Protein AF-G5AKE3-F1 (afdb_monomer)

Mean predicted aligned error: 16.79 Å

Foldseek 3Di:
DDDDDDDDDDDDDDDDDDDDDDDDDDDDDDDDDDDDDDDDDDDDDPPPDDDPVQWDFDAFPDQDPVGTDTDIDGHDDLVNVLVCLCPPPDLCSRQQNPPVCNVVSVCPRPVNPVDPPVCVVVVVDDDPDDDDDPDPPDCPPPDPVVVVDDPDDDDDDPVVVVVDPCVVCVPVDDDDPVVVPVVPD

Solvent-accessible surface area (backbone atoms only — not comparable to full-atom values): 13150 Å² total; per-residue (Å²): 133,87,85,82,89,82,91,78,89,80,89,88,85,80,93,76,88,81,84,90,84,80,89,79,89,90,87,87,86,80,88,79,88,85,82,92,75,89,81,88,80,89,74,100,63,83,74,91,62,91,56,74,86,48,36,48,78,75,44,77,76,45,76,56,99,91,46,75,42,67,42,66,43,78,56,87,47,49,70,55,54,53,49,50,28,65,64,36,89,49,63,78,70,14,41,64,52,37,95,90,40,9,68,63,48,52,62,66,31,76,64,38,69,87,60,59,65,71,44,48,75,70,64,67,58,80,70,96,68,80,81,88,68,91,51,100,80,57,61,85,89,53,63,66,75,68,74,70,48,78,96,65,81,80,81,84,56,70,73,63,57,70,74,54,83,62,66,92,53,68,80,67,80,81,73,72,69,75,65,72,65,71,80,73,125

pLDDT: mean 77.09, std 24.1, range [28.81, 97.81]

Nearest PDB structures (foldseek):
  3a8x-assembly3_B  TM=8.914E-01  e=9.284E-10  Homo sapiens
  5lih-assembly1_A  TM=9.569E-01  e=2.990E-09  Homo sapiens
  5li9-assembly1_A  TM=8.567E-01  e=1.128E-09  Homo sapiens
  6ilz-assembly1_A  TM=8.738E-01  e=2.306E-09  Homo sapiens
  3a8w-assembly3_B  TM=8.301E-01  e=2.626E-09  Homo sapiens

Secondary structure (DSSP, 8-state):
------------------------------------------------S--GGGEEEEEEEEEETTEEEEEEEEPPPHHHHHHHHHT-SSTTSSTT--TTTHHHHHHHSGGGTT--HHHHHTT-SPPS-----SSTT--TTS-HHHHTS---PPPP-HHHHHH--SGGGTT-----TTGGGTT--

Radius of gyration: 33.59 Å; Cα contacts (8 Å, |Δi|>4): 81; chains: 1; bounding box: 64×62×96 Å

InterPro domains:
  IPR000961 AGC-kinase, C-terminal [PS51285] (113-184)
  IPR000961 AGC-kinase, C-terminal [SM00133] (113-176)
  IPR011009 Protein kinase-like domain superfamily [SSF56112] (81-162)
  IPR017892 Protein kinase, C-terminal [PF00433] (141-174)

Sequence (185 aa):
MVPVDPLSMASDPAHTVIPYNLLTHEALERVDEENEAGNTGESGKASCGLGLEDFDLLRVIGRGSYGKVLLVQQKESNSTSVLEGFLNKDPKEQLDCHPHRGFADIQKHPFFQNVDWDMMEQKQVEPPFKPNTSEQFSLDNLDPEFTNEYFQLIPDDNDVLREIDGYEFAGFEYINHLLMYEEGV

Organism: Heterocephalus glaber (NCBI:txid10181)

Structure (mmCIF, N/CA/C/O backbone):
data_AF-G5AKE3-F1
#
_entry.id   AF-G5AKE3-F1
#
loop_
_atom_site.group_PDB
_atom_site.id
_atom_site.type_symbol
_atom_site.label_atom_id
_atom_site.label_alt_id
_atom_site.label_comp_id
_atom_site.label_asym_id
_atom_site.label_entity_id
_atom_site.label_seq_id
_atom_site.pdbx_PDB_ins_code
_atom_site.Cartn_x
_atom_site.Cartn_y
_atom_site.Cartn_z
_atom_site.occupancy
_atom_site.B_iso_or_equiv
_atom_site.auth_seq_id
_atom_site.auth_comp_id
_atom_site.auth_asym_id
_atom_site.auth_atom_id
_atom_site.pdbx_PDB_model_num
ATOM 1 N N . MET A 1 1 ? 35.157 -32.669 63.995 1.00 37.91 1 MET A N 1
ATOM 2 C CA . MET A 1 1 ? 35.659 -31.668 63.034 1.00 37.91 1 MET A CA 1
ATOM 3 C C . MET A 1 1 ? 34.566 -30.615 62.884 1.00 37.91 1 MET A C 1
ATOM 5 O O . MET A 1 1 ? 33.422 -31.008 62.723 1.00 37.91 1 MET A O 1
ATOM 9 N N . VAL A 1 2 ? 34.923 -29.342 63.063 1.00 34.91 2 VAL A N 1
ATOM 10 C CA . VAL A 1 2 ? 34.166 -28.086 62.813 1.00 34.91 2 VAL A CA 1
ATOM 11 C C . VAL A 1 2 ? 33.283 -28.088 61.534 1.00 34.91 2 VAL A C 1
ATOM 13 O O . VAL A 1 2 ? 33.614 -28.886 60.658 1.00 34.91 2 VAL A O 1
ATOM 16 N N . PRO A 1 3 ? 32.329 -27.142 61.287 1.00 52.50 3 PRO A N 1
ATOM 17 C CA . PRO A 1 3 ? 31.702 -26.111 62.158 1.00 52.50 3 PRO A CA 1
ATOM 18 C C . PRO A 1 3 ? 30.243 -25.630 61.789 1.00 52.50 3 PRO A C 1
ATOM 20 O O . PRO A 1 3 ? 29.620 -26.146 60.872 1.00 52.50 3 PRO A O 1
ATOM 23 N N . VAL A 1 4 ? 29.764 -24.617 62.548 1.00 43.25 4 VAL A N 1
ATOM 24 C CA . VAL A 1 4 ? 28.840 -23.461 62.290 1.00 43.25 4 VAL A CA 1
ATOM 25 C C . VAL A 1 4 ? 27.657 -23.518 61.293 1.00 43.25 4 VAL A C 1
ATOM 27 O O . VAL A 1 4 ? 27.867 -23.663 60.097 1.00 43.25 4 VAL A O 1
ATOM 30 N N . ASP A 1 5 ? 26.441 -23.276 61.833 1.00 41.50 5 ASP A N 1
ATOM 31 C CA . ASP A 1 5 ? 25.589 -22.046 61.736 1.00 41.50 5 ASP A CA 1
ATOM 32 C C . ASP A 1 5 ? 25.353 -21.347 60.366 1.00 41.50 5 ASP A C 1
ATOM 34 O O . ASP A 1 5 ? 26.230 -21.384 59.508 1.00 41.50 5 ASP A O 1
ATOM 38 N N . PRO A 1 6 ? 24.329 -20.466 60.201 1.00 54.94 6 PRO A N 1
ATOM 39 C CA . PRO A 1 6 ? 22.971 -20.366 60.783 1.00 54.94 6 PRO A CA 1
ATOM 40 C C . PRO A 1 6 ? 21.908 -19.884 59.737 1.00 54.94 6 PRO A C 1
ATOM 42 O O . PRO A 1 6 ? 22.200 -19.793 58.549 1.00 54.94 6 PRO A O 1
ATOM 45 N N . LEU A 1 7 ? 20.723 -19.455 60.221 1.00 41.66 7 LEU A N 1
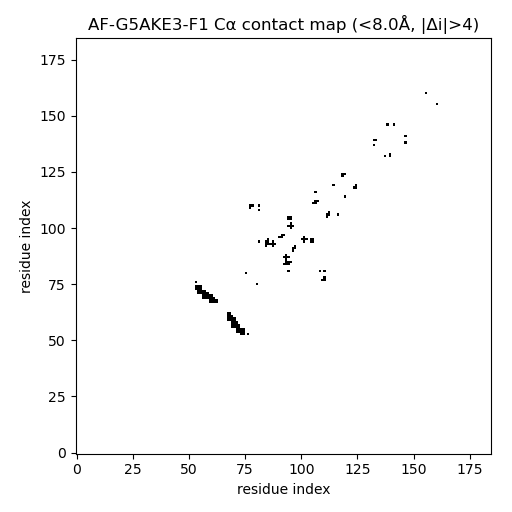ATOM 46 C CA . LEU A 1 7 ? 19.710 -18.582 59.566 1.00 41.66 7 LEU A CA 1
ATOM 47 C C . LEU A 1 7 ? 18.813 -19.264 58.503 1.00 41.66 7 LEU A C 1
ATOM 49 O O . LEU A 1 7 ? 19.274 -20.055 57.701 1.00 41.66 7 LEU A O 1
ATOM 53 N N . SER A 1 8 ? 17.509 -18.999 58.377 1.00 47.41 8 SER A N 1
ATOM 54 C CA . SER A 1 8 ? 16.624 -17.962 58.921 1.00 47.41 8 SER A CA 1
ATOM 55 C C . SER A 1 8 ? 15.179 -18.289 58.493 1.00 47.41 8 SER A C 1
ATOM 57 O O . SER A 1 8 ? 14.989 -18.749 57.374 1.00 47.41 8 SER A O 1
ATOM 59 N N . MET A 1 9 ? 14.211 -18.047 59.391 1.00 39.81 9 MET A N 1
ATOM 60 C CA . MET A 1 9 ? 12.917 -17.340 59.212 1.00 39.81 9 MET A CA 1
ATOM 61 C C . MET A 1 9 ? 12.290 -17.313 57.797 1.00 39.81 9 MET A C 1
ATOM 63 O O . MET A 1 9 ? 12.970 -16.982 56.838 1.00 39.81 9 MET A O 1
ATOM 67 N N . ALA A 1 10 ? 10.986 -17.463 57.558 1.00 37.62 10 ALA A N 1
ATOM 68 C CA . ALA A 1 10 ? 9.784 -17.489 58.387 1.00 37.62 10 ALA A CA 1
ATOM 69 C C . ALA A 1 10 ? 8.589 -17.911 57.498 1.00 37.62 10 ALA A C 1
ATOM 71 O O . ALA A 1 10 ? 8.687 -17.931 56.273 1.00 37.62 10 ALA A O 1
ATOM 72 N N . SER A 1 11 ? 7.477 -18.238 58.158 1.00 40.31 11 SER A N 1
ATOM 73 C CA . SER A 1 11 ? 6.139 -18.520 57.626 1.00 40.31 11 SER A CA 1
ATOM 74 C C . SER A 1 11 ? 5.583 -17.493 56.632 1.00 40.31 11 SER A C 1
ATOM 76 O O . SER A 1 11 ? 5.765 -16.300 56.844 1.00 40.31 11 SER A O 1
ATOM 78 N N . ASP A 1 12 ? 4.728 -17.953 55.708 1.00 35.66 12 ASP A N 1
ATOM 79 C CA . ASP A 1 12 ? 3.344 -17.450 55.651 1.00 35.66 12 ASP A CA 1
ATOM 80 C C . ASP A 1 12 ? 2.368 -18.446 54.972 1.00 35.66 12 ASP A C 1
ATOM 82 O O . ASP A 1 12 ? 2.764 -19.134 54.025 1.00 35.66 12 ASP A O 1
ATOM 86 N N . PRO A 1 13 ? 1.110 -18.571 55.451 1.00 44.69 13 PRO A N 1
ATOM 87 C CA . PRO A 1 13 ? 0.119 -19.509 54.936 1.00 44.69 13 PRO A CA 1
ATOM 88 C C . PRO A 1 13 ? -0.991 -18.855 54.085 1.00 44.69 13 PRO A C 1
ATOM 90 O O . PRO A 1 13 ? -1.264 -17.664 54.154 1.00 44.69 13 PRO A O 1
ATOM 93 N N . ALA A 1 14 ? -1.724 -19.741 53.403 1.00 37.03 14 ALA A N 1
ATOM 94 C CA . ALA A 1 14 ? -3.137 -19.643 53.019 1.00 37.03 14 ALA A CA 1
ATOM 95 C C . ALA A 1 14 ? -3.540 -18.749 51.826 1.00 37.03 14 ALA A C 1
ATOM 97 O O . ALA A 1 14 ? -3.850 -17.565 51.936 1.00 37.03 14 ALA A O 1
ATOM 98 N N . HIS A 1 15 ? -3.743 -19.430 50.694 1.00 38.88 15 HIS A N 1
ATOM 99 C CA . HIS A 1 15 ? -4.707 -19.050 49.665 1.00 38.88 15 HIS A CA 1
ATOM 100 C C . HIS A 1 15 ? -6.106 -18.874 50.274 1.00 38.88 15 HIS A C 1
ATOM 102 O O . HIS A 1 15 ? -6.671 -19.826 50.811 1.00 38.88 15 HIS A O 1
ATOM 108 N N . THR A 1 16 ? -6.690 -17.685 50.127 1.00 34.44 16 THR A N 1
ATOM 109 C CA . THR A 1 16 ? -8.129 -17.475 50.326 1.00 34.44 16 THR A CA 1
ATOM 110 C C . THR A 1 16 ? -8.746 -16.981 49.025 1.00 34.44 16 THR A C 1
ATOM 112 O O . THR A 1 16 ? -8.435 -15.905 48.522 1.00 34.44 16 THR A O 1
ATOM 115 N N . VAL A 1 17 ? -9.602 -17.840 48.481 1.00 34.94 17 VAL A N 1
ATOM 116 C CA . VAL A 1 17 ? -10.496 -17.630 47.344 1.00 34.94 17 VAL A CA 1
ATOM 117 C C . VAL A 1 17 ? -11.533 -16.565 47.710 1.00 34.94 17 VAL A C 1
ATOM 119 O O . VAL A 1 17 ? -12.158 -16.664 48.765 1.00 34.94 17 VAL A O 1
ATOM 122 N N . ILE A 1 18 ? -11.756 -15.578 46.839 1.00 33.25 18 ILE A N 1
ATOM 123 C CA . ILE A 1 18 ? -12.896 -14.655 46.941 1.00 33.25 18 ILE A CA 1
ATOM 124 C C . ILE A 1 18 ? -13.921 -15.037 45.859 1.00 33.25 18 ILE A C 1
ATOM 126 O O . ILE A 1 18 ? -13.536 -15.154 44.695 1.00 33.25 18 ILE A O 1
ATOM 130 N N . PRO A 1 19 ? -15.202 -15.253 46.210 1.00 34.31 19 PRO A N 1
ATOM 131 C CA . PRO A 1 19 ? -16.242 -15.626 45.260 1.00 34.31 19 PRO A CA 1
ATOM 132 C C . PRO A 1 19 ? -16.775 -14.411 44.490 1.00 34.31 19 PRO A C 1
ATOM 134 O O . PRO A 1 19 ? -16.901 -13.312 45.031 1.00 34.31 19 PRO A O 1
ATOM 137 N N . TYR A 1 20 ? -17.159 -14.640 43.236 1.00 34.03 20 TYR A N 1
ATOM 138 C CA . TYR A 1 20 ? -17.996 -13.731 42.457 1.00 34.03 20 TYR A CA 1
ATOM 139 C C . TYR A 1 20 ? -19.445 -13.879 42.921 1.00 34.03 20 TYR A C 1
ATOM 141 O O . TYR A 1 20 ? -19.942 -15.002 42.968 1.00 34.03 20 TYR A O 1
ATOM 149 N N . ASN A 1 21 ? -20.127 -12.772 43.223 1.00 36.59 21 ASN A N 1
ATOM 150 C CA . ASN A 1 21 ? -21.584 -12.704 43.142 1.00 36.59 21 ASN A CA 1
ATOM 151 C C . ASN A 1 21 ? -22.086 -11.281 42.858 1.00 36.59 21 ASN A C 1
ATOM 153 O O . ASN A 1 21 ? -21.432 -10.279 43.130 1.00 36.59 21 ASN A O 1
ATOM 157 N N . LEU A 1 22 ? -23.257 -11.298 42.237 1.00 33.09 22 LEU A N 1
ATOM 158 C CA . LEU A 1 22 ? -23.907 -10.363 41.329 1.00 33.09 22 LEU A CA 1
ATOM 159 C C . LEU A 1 22 ? -24.876 -9.385 42.046 1.00 33.09 22 LEU A C 1
ATOM 161 O O . LEU A 1 22 ? -25.550 -9.813 42.977 1.00 33.09 22 LEU A O 1
ATOM 165 N N . LEU A 1 23 ? -25.006 -8.153 41.505 1.00 30.62 23 LEU A N 1
ATOM 166 C CA . LEU A 1 23 ? -26.046 -7.105 41.717 1.00 30.62 23 LEU A CA 1
ATOM 167 C C . LEU A 1 23 ? -26.215 -6.546 43.160 1.00 30.62 23 LEU A C 1
ATOM 169 O O . LEU A 1 23 ? -26.221 -7.273 44.137 1.00 30.62 23 LEU A O 1
ATOM 173 N N . THR A 1 24 ? -26.397 -5.244 43.421 1.00 28.81 24 THR A N 1
ATOM 174 C CA . THR A 1 24 ? -27.434 -4.334 42.900 1.00 28.81 24 THR A CA 1
ATOM 175 C C . THR A 1 24 ? -27.094 -2.885 43.317 1.00 28.81 24 THR A C 1
ATOM 177 O O . THR A 1 24 ? -26.629 -2.687 44.431 1.00 28.81 24 THR A O 1
ATOM 180 N N . HIS A 1 25 ? -27.329 -1.935 42.405 1.00 39.53 25 HIS A N 1
ATOM 181 C CA . HIS A 1 25 ? -27.807 -0.541 42.543 1.00 39.53 25 HIS A CA 1
ATOM 182 C C . HIS A 1 25 ? -27.509 0.322 43.799 1.00 39.53 25 HIS A C 1
ATOM 184 O O . HIS A 1 25 ? -27.651 -0.121 44.928 1.00 39.53 25 HIS A O 1
ATOM 190 N N . GLU A 1 26 ? -27.283 1.620 43.533 1.00 37.09 26 GLU A N 1
ATOM 191 C CA . GLU A 1 26 ? -27.221 2.780 44.455 1.00 37.09 26 GLU A CA 1
ATOM 192 C C . GLU A 1 26 ? -25.853 3.163 45.049 1.00 37.09 26 GLU A C 1
ATOM 194 O O . GLU A 1 26 ? -25.571 2.920 46.216 1.00 37.09 26 GLU A O 1
ATOM 199 N N . ALA A 1 27 ? -25.034 3.869 44.254 1.00 35.62 27 ALA A N 1
ATOM 200 C CA . ALA A 1 27 ? -24.169 4.962 44.735 1.00 35.62 27 ALA A CA 1
ATOM 201 C C . ALA A 1 27 ? -23.520 5.723 43.558 1.00 35.62 27 ALA A C 1
ATOM 203 O O . ALA A 1 27 ? -22.301 5.726 43.398 1.00 35.62 27 ALA A O 1
ATOM 204 N N . LEU A 1 28 ? -24.327 6.374 42.716 1.00 39.25 28 LEU A N 1
ATOM 205 C CA . LEU A 1 28 ? -23.843 7.428 41.818 1.00 39.25 28 LEU A CA 1
ATOM 206 C C . LEU A 1 28 ? -24.749 8.653 41.949 1.00 39.25 28 LEU A C 1
ATOM 208 O O . LEU A 1 28 ? -25.580 8.933 41.098 1.00 39.25 28 LEU A O 1
ATOM 212 N N . GLU A 1 29 ? -24.546 9.389 43.037 1.00 33.62 29 GLU A N 1
ATOM 213 C CA . GLU A 1 29 ? -24.823 10.820 43.090 1.00 33.62 29 GLU A CA 1
ATOM 214 C C . GLU A 1 29 ? -23.545 11.531 43.535 1.00 33.62 29 GLU A C 1
ATOM 216 O O . GLU A 1 29 ? -23.112 11.418 44.686 1.00 33.62 29 GLU A O 1
ATOM 221 N N . ARG A 1 30 ? -22.918 12.233 42.593 1.00 37.16 30 ARG A N 1
ATOM 222 C CA . ARG A 1 30 ? -22.731 13.690 42.615 1.00 37.16 30 ARG A CA 1
ATOM 223 C C . ARG A 1 30 ? -21.909 14.072 41.389 1.00 37.16 30 ARG A C 1
ATOM 225 O O . ARG A 1 30 ? -20.764 13.659 41.226 1.00 37.16 30 ARG A O 1
ATOM 232 N N . VAL A 1 31 ? -22.595 14.782 40.504 1.00 40.59 31 VAL A N 1
ATOM 233 C CA . VAL A 1 31 ? -22.041 15.566 39.409 1.00 40.59 31 VAL A CA 1
ATOM 234 C C . VAL A 1 31 ? -21.348 16.756 40.058 1.00 40.59 31 VAL A C 1
ATOM 236 O O . VAL A 1 31 ? -22.019 17.505 40.759 1.00 40.59 31 VAL A O 1
ATOM 239 N N . ASP A 1 32 ? -20.052 16.918 39.824 1.00 32.50 32 ASP A N 1
ATOM 240 C CA . ASP A 1 32 ? -19.394 18.210 39.991 1.00 32.50 32 ASP A CA 1
ATOM 241 C C . ASP A 1 32 ? -18.925 18.635 38.595 1.00 32.50 32 ASP A C 1
ATOM 243 O O . ASP A 1 32 ? -17.921 18.150 38.068 1.00 32.50 32 ASP A O 1
ATOM 247 N N . GLU A 1 33 ? -19.746 19.477 37.967 1.00 46.78 33 GLU A N 1
ATOM 248 C CA . GLU A 1 33 ? -19.325 20.416 36.932 1.00 46.78 33 GLU A CA 1
ATOM 249 C C . GLU A 1 33 ? -18.384 21.432 37.583 1.00 46.78 33 GLU A C 1
ATOM 251 O O . GLU A 1 33 ? -18.753 22.000 38.605 1.00 46.78 33 GLU A O 1
ATOM 256 N N . GLU A 1 34 ? -17.216 21.694 36.990 1.00 35.50 34 GLU A N 1
ATOM 257 C CA . GLU A 1 34 ? -16.636 23.042 36.959 1.00 35.50 34 GLU A CA 1
ATOM 258 C C . GLU A 1 34 ? -15.406 23.128 36.031 1.00 3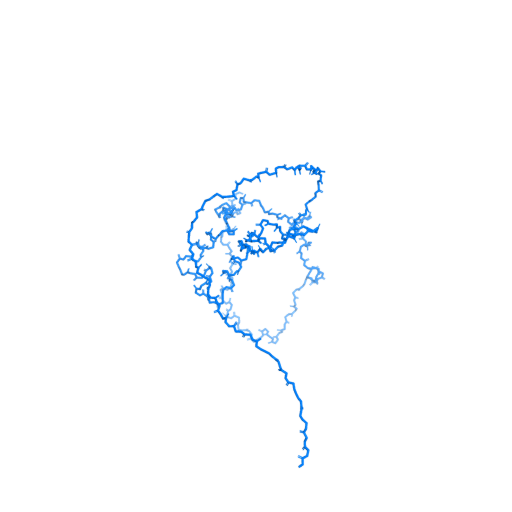5.50 34 GLU A C 1
ATOM 260 O O . GLU A 1 34 ? -14.445 22.367 36.152 1.00 35.50 34 GLU A O 1
ATOM 265 N N . ASN A 1 35 ? -15.449 24.165 35.185 1.00 33.75 35 ASN A N 1
ATOM 266 C CA . ASN A 1 35 ? -14.353 24.883 34.517 1.00 33.75 35 ASN A CA 1
ATOM 267 C C . ASN A 1 35 ? -13.976 24.504 33.074 1.00 33.75 35 ASN A C 1
ATOM 269 O O . ASN A 1 35 ? -12.943 23.905 32.782 1.00 33.75 35 ASN A O 1
ATOM 273 N N . GLU A 1 36 ? -14.798 25.047 32.172 1.00 40.78 36 GLU A N 1
ATOM 274 C CA . GLU A 1 36 ? -14.407 25.633 30.886 1.00 40.78 36 GLU A CA 1
ATOM 275 C C . GLU A 1 36 ? -13.291 26.679 31.069 1.00 40.78 36 GLU A C 1
ATOM 277 O O . GLU A 1 36 ? -13.486 27.724 31.694 1.00 40.78 36 GLU A O 1
ATOM 282 N N . ALA A 1 37 ? -12.128 26.425 30.474 1.00 38.38 37 ALA A N 1
ATOM 283 C CA . ALA A 1 37 ? -11.148 27.453 30.159 1.00 38.38 37 ALA A CA 1
ATOM 284 C C . ALA A 1 37 ? -10.873 27.372 28.658 1.00 38.38 37 ALA A C 1
ATOM 286 O O . ALA A 1 37 ? -10.212 26.452 28.176 1.00 38.38 37 ALA A O 1
ATOM 287 N N . GLY A 1 38 ? -11.427 28.337 27.924 1.00 34.16 38 GLY A N 1
ATOM 288 C CA . GLY A 1 38 ? -11.203 28.483 26.497 1.00 34.16 38 GLY A CA 1
ATOM 289 C C . GLY A 1 38 ? -9.720 28.640 26.171 1.00 34.16 38 GLY A C 1
ATOM 290 O O . GLY A 1 38 ? -8.993 29.370 26.846 1.00 34.16 38 GLY A O 1
ATOM 291 N N . ASN A 1 39 ? -9.292 27.995 25.089 1.00 33.69 39 ASN A N 1
ATOM 292 C CA . ASN A 1 39 ? -8.071 28.368 24.397 1.00 33.69 39 ASN A CA 1
ATOM 293 C C . ASN A 1 39 ? -8.360 28.521 22.901 1.00 33.69 39 ASN A C 1
ATOM 295 O O . ASN A 1 39 ? -8.563 27.552 22.172 1.00 33.69 39 ASN A O 1
ATOM 299 N N . THR A 1 40 ? -8.408 29.779 22.479 1.00 36.75 40 THR A N 1
ATOM 300 C CA . THR A 1 40 ? -8.465 30.220 21.090 1.00 36.75 40 THR A CA 1
ATOM 301 C C . THR A 1 40 ? -7.044 30.229 20.527 1.00 36.75 40 THR A C 1
ATOM 303 O O . THR A 1 40 ? -6.197 30.937 21.064 1.00 36.75 40 THR A O 1
ATOM 306 N N . GLY A 1 41 ? -6.804 29.528 19.413 1.00 33.66 41 GLY A N 1
ATOM 307 C CA . GLY A 1 41 ? -5.685 29.825 18.507 1.00 33.66 41 GLY A CA 1
ATOM 308 C C . GLY A 1 41 ? -4.696 28.687 18.231 1.00 33.66 41 GLY A C 1
ATOM 309 O O . GLY A 1 41 ? -3.872 28.354 19.072 1.00 33.66 41 GLY A O 1
ATOM 310 N N . GLU A 1 42 ? -4.780 28.178 16.997 1.00 37.41 42 GLU A N 1
ATOM 311 C CA . GLU A 1 42 ? -3.710 27.659 16.124 1.00 37.41 42 GLU A CA 1
ATOM 312 C C . GLU A 1 42 ? -2.688 26.639 16.657 1.00 37.41 42 GLU A C 1
ATOM 314 O O . GLU A 1 42 ? -1.744 26.951 17.377 1.00 37.41 42 GLU A O 1
ATOM 319 N N . SER A 1 43 ? -2.753 25.427 16.104 1.00 34.19 43 SER A N 1
ATOM 320 C CA . SER A 1 43 ? -1.770 24.916 15.129 1.00 34.19 43 SER A CA 1
ATOM 321 C C . SER A 1 43 ? -1.880 23.395 15.081 1.00 34.19 43 SER A C 1
ATOM 323 O O . SER A 1 43 ? -2.006 22.744 16.119 1.00 34.19 43 SER A O 1
ATOM 325 N N . GLY A 1 44 ? -1.858 22.830 13.874 1.00 45.66 44 GLY A N 1
ATOM 326 C CA . GLY A 1 44 ? -1.888 21.392 13.638 1.00 45.66 44 GLY A CA 1
ATOM 327 C C . GLY A 1 44 ? -0.766 20.676 14.386 1.00 45.66 44 GLY A C 1
ATOM 328 O O . GLY A 1 44 ? 0.354 20.554 13.902 1.00 45.66 44 GLY A O 1
ATOM 329 N N . LYS A 1 45 ? -1.084 20.173 15.575 1.00 42.78 45 LYS A N 1
ATOM 330 C CA . LYS A 1 45 ? -0.338 19.125 16.254 1.00 42.78 45 LYS A CA 1
ATOM 331 C C . LYS A 1 45 ? -1.260 17.927 16.297 1.00 42.78 45 LYS A C 1
ATOM 333 O O . LYS A 1 45 ? -2.204 17.907 17.079 1.00 42.78 45 LYS A O 1
ATOM 338 N N . ALA A 1 46 ? -0.972 16.926 15.473 1.00 49.19 46 ALA A N 1
ATOM 339 C CA . ALA A 1 46 ? -1.381 15.576 15.813 1.00 49.19 46 ALA A CA 1
ATOM 340 C C . ALA A 1 46 ? -0.798 15.302 17.207 1.00 49.19 46 ALA A C 1
ATOM 342 O O . ALA A 1 46 ? 0.424 15.242 17.373 1.00 49.19 46 ALA A O 1
ATOM 343 N N . SER A 1 47 ? -1.645 15.271 18.233 1.00 50.94 47 SER A N 1
ATOM 344 C CA . SER A 1 47 ? -1.228 14.931 19.586 1.00 50.94 47 SER A CA 1
ATOM 345 C C . SER A 1 47 ? -0.832 13.459 19.581 1.00 50.94 47 SER A C 1
ATOM 347 O O . SER A 1 47 ? -1.662 12.571 19.717 1.00 50.94 47 SER A O 1
ATOM 349 N N . CYS A 1 48 ? 0.456 13.207 19.365 1.00 50.81 48 CYS A N 1
ATOM 350 C CA . CYS A 1 48 ? 1.081 11.888 19.404 1.00 50.81 48 CYS A CA 1
ATOM 351 C C . CYS A 1 48 ? 1.276 11.427 20.863 1.00 50.81 48 CYS A C 1
ATOM 353 O O . CYS A 1 48 ? 2.383 11.112 21.292 1.00 50.81 48 CYS A O 1
ATOM 355 N N . GLY A 1 49 ? 0.222 11.493 21.677 1.00 64.25 49 GLY A N 1
ATOM 356 C CA . GLY A 1 49 ? 0.262 11.132 23.090 1.00 64.25 49 GLY A CA 1
ATOM 357 C C . GLY A 1 49 ? -1.050 10.490 23.504 1.00 64.25 49 GLY A C 1
ATOM 358 O O . GLY A 1 49 ? -2.105 11.001 23.145 1.00 64.25 49 GLY A O 1
ATOM 359 N N . LEU A 1 50 ? -0.962 9.375 24.233 1.00 77.19 50 LEU A N 1
ATOM 360 C CA . LEU A 1 50 ? -2.129 8.647 24.730 1.00 77.19 50 LEU A CA 1
ATOM 361 C C . LEU A 1 50 ? -2.933 9.536 25.688 1.00 77.19 50 LEU A C 1
ATOM 363 O O . LEU A 1 50 ? -2.369 10.095 26.636 1.00 77.19 50 LEU A O 1
ATOM 367 N N . GLY A 1 51 ? -4.229 9.662 25.425 1.00 82.31 51 GLY A N 1
ATOM 368 C CA . GLY A 1 51 ? -5.183 10.398 26.247 1.00 82.31 51 GLY A CA 1
ATOM 369 C C . GLY A 1 51 ? -5.878 9.494 27.259 1.00 82.31 51 GLY A C 1
ATOM 370 O O . GLY A 1 51 ? -5.691 8.280 27.274 1.00 82.31 51 GLY A O 1
ATOM 371 N N . LEU A 1 52 ? -6.710 10.067 28.130 1.00 85.69 52 LEU A N 1
ATOM 372 C CA . LEU A 1 52 ? -7.521 9.262 29.055 1.00 85.69 52 LEU A CA 1
ATOM 373 C C . LEU A 1 52 ? -8.603 8.468 28.308 1.00 85.69 52 LEU A C 1
ATOM 375 O O . LEU A 1 52 ? -9.006 7.407 28.776 1.00 85.69 52 LEU A O 1
ATOM 379 N N . GLU A 1 53 ? -9.048 8.959 27.149 1.00 84.69 53 GLU A N 1
ATOM 380 C CA . GLU A 1 53 ? -10.000 8.289 26.263 1.00 84.69 53 GLU A CA 1
ATOM 381 C C . GLU A 1 53 ? -9.518 6.924 25.749 1.00 84.69 53 GLU A C 1
ATOM 383 O O . GLU A 1 53 ? -10.353 6.040 25.522 1.00 84.69 53 GLU A O 1
ATOM 388 N N . ASP A 1 54 ? -8.200 6.727 25.654 1.00 85.50 54 ASP A N 1
ATOM 389 C CA . ASP A 1 54 ? -7.560 5.488 25.199 1.00 85.50 54 ASP A CA 1
ATOM 390 C C . ASP A 1 54 ? -7.549 4.393 26.268 1.00 85.50 54 ASP A C 1
ATOM 392 O O . ASP A 1 54 ? -7.100 3.279 26.002 1.00 85.50 54 ASP A O 1
ATOM 396 N N . PHE A 1 55 ? -8.024 4.682 27.482 1.00 89.81 55 PHE A N 1
ATOM 397 C CA . PHE A 1 55 ? -8.020 3.724 28.575 1.00 89.81 55 PHE A CA 1
ATOM 398 C C . PHE A 1 55 ? -9.403 3.524 29.196 1.00 89.81 55 PHE A C 1
ATOM 400 O O . PHE A 1 55 ? -10.161 4.462 29.439 1.00 89.81 55 PHE A O 1
ATOM 407 N N . ASP A 1 56 ? -9.705 2.278 29.539 1.00 91.00 56 ASP A N 1
ATOM 408 C CA . ASP A 1 56 ? -10.782 1.930 30.452 1.00 91.00 56 ASP A CA 1
ATOM 409 C C . ASP A 1 56 ? -10.304 2.107 31.896 1.00 91.00 56 ASP A C 1
ATOM 411 O O . ASP A 1 56 ? -9.360 1.462 32.364 1.00 91.00 56 ASP A O 1
ATOM 415 N N . LEU A 1 57 ? -10.956 3.012 32.626 1.00 92.62 57 LEU A N 1
ATOM 416 C CA . LEU A 1 57 ? -10.647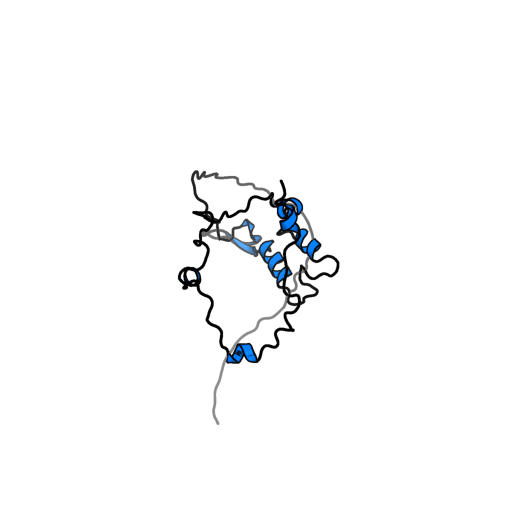 3.303 34.025 1.00 92.62 57 LEU A CA 1
ATOM 417 C C . LEU A 1 57 ? -11.303 2.250 34.926 1.00 92.62 57 LEU A C 1
ATOM 419 O O . LEU A 1 57 ? -12.475 2.360 35.280 1.00 92.62 57 LEU A O 1
ATOM 423 N N . LEU A 1 58 ? -10.542 1.234 35.325 1.00 92.69 58 LEU A N 1
ATOM 424 C CA . LEU A 1 58 ? -11.078 0.086 36.057 1.00 92.69 58 LEU A CA 1
ATOM 425 C C . LEU A 1 58 ? -11.375 0.413 37.523 1.00 92.69 58 LEU A C 1
ATOM 427 O O . LEU A 1 58 ? -12.450 0.108 38.039 1.00 92.69 58 LEU A O 1
ATOM 431 N N . ARG A 1 59 ? -10.400 0.986 38.242 1.00 94.38 59 ARG A N 1
ATOM 432 C CA . ARG A 1 59 ? -10.526 1.186 39.695 1.00 94.38 59 ARG A CA 1
ATOM 433 C C . ARG A 1 59 ? -9.592 2.255 40.234 1.00 94.38 59 ARG A C 1
ATOM 435 O O . ARG A 1 59 ? -8.463 2.383 39.794 1.00 94.38 59 ARG A O 1
ATOM 442 N N . VAL A 1 60 ? -10.009 2.959 41.281 1.00 94.94 60 VAL A N 1
ATOM 443 C CA . VAL A 1 60 ? -9.118 3.836 42.058 1.00 94.94 60 VAL A CA 1
ATOM 444 C C . VAL A 1 60 ? -8.217 2.995 42.958 1.00 94.94 60 VAL A C 1
ATOM 446 O O . VAL A 1 60 ? -8.722 2.296 43.833 1.00 94.94 60 VAL A O 1
ATOM 449 N N . ILE A 1 61 ? -6.901 3.072 42.767 1.00 94.81 61 ILE A N 1
ATOM 450 C CA . ILE A 1 61 ? -5.926 2.385 43.628 1.00 94.81 61 ILE A CA 1
ATOM 451 C C . ILE A 1 61 ? -5.573 3.258 44.839 1.00 94.81 61 ILE A C 1
ATOM 453 O O . ILE A 1 61 ? -5.340 2.736 45.925 1.00 94.81 61 ILE A O 1
ATOM 457 N N . GLY A 1 62 ? -5.579 4.587 44.691 1.00 95.75 62 GLY A N 1
ATOM 458 C CA . GLY A 1 62 ? -5.229 5.493 45.784 1.00 95.75 62 GLY A CA 1
ATOM 459 C C . GLY A 1 62 ? -5.726 6.923 45.595 1.00 95.75 62 GLY A C 1
ATOM 460 O O . GLY A 1 62 ? -5.969 7.376 44.476 1.00 95.75 62 GLY A O 1
ATOM 461 N N . ARG A 1 63 ? -5.874 7.641 46.711 1.00 95.44 63 ARG A N 1
ATOM 462 C CA . ARG A 1 63 ? -6.125 9.088 46.772 1.00 95.44 63 ARG A CA 1
ATOM 463 C C . ARG A 1 63 ? -5.157 9.702 47.778 1.00 95.44 63 ARG A C 1
ATOM 465 O O . ARG A 1 63 ? -5.059 9.209 48.896 1.00 95.44 63 ARG A O 1
ATOM 472 N N . GLY A 1 64 ? -4.459 10.761 47.385 1.00 92.81 64 GLY A N 1
ATOM 473 C CA . GLY A 1 64 ? -3.531 11.487 48.250 1.00 92.81 64 GLY A CA 1
ATOM 474 C C . GLY A 1 64 ? -3.463 12.970 47.895 1.00 92.81 64 GLY A C 1
ATOM 475 O O . GLY A 1 64 ? -4.184 13.438 47.017 1.00 92.81 64 GLY A O 1
ATOM 476 N N . SER A 1 65 ? -2.566 13.705 48.555 1.00 95.62 65 SER A N 1
ATOM 477 C CA . SER A 1 65 ? -2.354 15.145 48.327 1.00 95.62 65 SER A CA 1
ATOM 478 C C . SER A 1 65 ? -1.946 15.490 46.891 1.00 95.62 65 SER A C 1
ATOM 480 O O . SER A 1 65 ? -2.176 16.607 46.445 1.00 95.62 65 SER A O 1
ATOM 482 N N . TYR A 1 66 ? -1.355 14.534 46.170 1.00 87.69 66 TYR A N 1
ATOM 483 C CA . TYR A 1 66 ? -0.912 14.685 44.781 1.00 87.69 66 TYR A CA 1
ATOM 484 C C . TYR A 1 66 ? -1.962 14.246 43.746 1.00 87.69 66 TYR A C 1
ATOM 486 O O . TYR A 1 66 ? -1.695 14.311 42.551 1.00 87.69 66 TYR A O 1
ATOM 494 N N . GLY A 1 67 ? -3.146 13.792 44.178 1.00 93.56 67 GLY A N 1
ATOM 495 C CA . GLY A 1 67 ? -4.244 13.413 43.290 1.00 93.56 67 GLY A CA 1
ATOM 496 C C . GLY A 1 67 ? -4.700 11.961 43.430 1.00 93.56 67 GLY A C 1
ATOM 497 O O . GLY A 1 67 ? -4.529 11.308 44.466 1.00 93.56 67 GLY A O 1
ATOM 498 N N . LYS A 1 68 ? -5.356 11.472 42.376 1.00 94.62 68 LYS A N 1
ATOM 499 C CA . LYS A 1 68 ? -6.043 10.179 42.329 1.00 94.62 68 LYS A CA 1
ATOM 500 C C . LYS A 1 68 ? -5.278 9.219 41.419 1.00 94.62 68 LYS A C 1
ATOM 502 O O . LYS A 1 68 ? -5.075 9.516 40.249 1.00 94.62 68 LYS A O 1
ATOM 507 N N . VAL A 1 69 ? -4.898 8.060 41.947 1.00 94.06 69 VAL A N 1
ATOM 508 C CA . VAL A 1 69 ? -4.228 6.988 41.197 1.00 94.06 69 VAL A CA 1
ATOM 509 C C . VAL A 1 69 ? -5.272 5.968 40.760 1.00 94.06 69 VAL A C 1
ATOM 511 O O . VAL A 1 69 ? -6.049 5.476 41.584 1.00 94.06 69 VAL A O 1
ATOM 514 N N . LEU A 1 70 ? -5.294 5.652 39.469 1.00 95.31 70 LEU A N 1
ATOM 515 C CA . LEU A 1 70 ? -6.261 4.757 38.838 1.00 95.31 70 LEU A CA 1
ATOM 516 C C . LEU A 1 70 ? -5.538 3.547 38.232 1.00 95.31 70 LEU A C 1
ATOM 518 O O . LEU A 1 70 ? -4.471 3.684 37.645 1.00 95.31 70 LEU A O 1
ATOM 522 N N . LEU A 1 71 ? -6.140 2.370 38.377 1.00 94.50 71 LEU A N 1
ATOM 523 C CA . LEU A 1 71 ? -5.882 1.199 37.555 1.00 94.50 71 LEU A CA 1
ATOM 524 C C . LEU A 1 71 ? -6.598 1.420 36.230 1.00 94.50 71 LEU A C 1
ATOM 526 O O . LEU A 1 71 ? -7.811 1.651 36.232 1.00 94.50 71 LEU A O 1
ATOM 530 N N . VAL A 1 72 ? -5.857 1.333 35.135 1.00 93.62 72 VAL A N 1
ATOM 531 C CA . VAL A 1 72 ? -6.373 1.566 33.789 1.00 93.62 72 VAL A CA 1
ATOM 532 C C . VAL A 1 72 ? -6.008 0.398 32.879 1.00 93.62 72 VAL A C 1
ATOM 534 O O . VAL A 1 72 ? -4.983 -0.250 33.091 1.00 93.62 72 VAL A O 1
ATOM 537 N N . GLN A 1 73 ? -6.846 0.123 31.888 1.00 90.25 73 GLN A N 1
ATOM 538 C CA . GLN A 1 73 ? -6.582 -0.835 30.818 1.00 90.25 73 GLN A CA 1
ATOM 539 C C . GLN A 1 73 ? -6.566 -0.081 29.495 1.00 90.25 73 GLN A C 1
ATOM 541 O O . GLN A 1 73 ? -7.485 0.679 29.229 1.00 90.25 73 GLN A O 1
ATOM 546 N N . GLN A 1 74 ? -5.530 -0.260 28.679 1.00 87.19 74 GLN A N 1
ATOM 547 C CA . GLN A 1 74 ? -5.488 0.358 27.355 1.00 87.19 74 GLN A CA 1
ATOM 548 C C . GLN A 1 74 ? -6.538 -0.294 26.455 1.00 87.19 74 GLN A C 1
ATOM 550 O O . GLN A 1 74 ? -6.620 -1.523 26.394 1.00 87.19 74 GLN A O 1
ATOM 555 N N . LYS A 1 75 ? -7.332 0.527 25.772 1.00 85.19 75 LYS A N 1
ATOM 556 C CA . LYS A 1 75 ? -8.261 0.077 24.743 1.00 85.19 75 LYS A CA 1
ATOM 557 C C . LYS A 1 75 ? -7.477 -0.346 23.516 1.00 85.19 75 LYS A C 1
ATOM 559 O O . LYS A 1 75 ? -6.497 0.292 23.127 1.00 85.19 75 LYS A O 1
ATOM 564 N N . GLU A 1 76 ? -7.928 -1.419 22.891 1.00 79.62 76 GLU A N 1
ATOM 565 C CA . GLU A 1 76 ? -7.393 -1.827 21.605 1.00 79.62 76 GLU A CA 1
ATOM 566 C C . GLU A 1 76 ? -7.774 -0.779 20.554 1.00 79.62 76 GLU A C 1
ATOM 568 O O . GLU A 1 76 ? -8.945 -0.424 20.405 1.00 79.62 76 GLU A O 1
ATOM 573 N N . SER A 1 77 ? -6.775 -0.231 19.861 1.00 88.75 77 SER A N 1
ATOM 574 C CA . SER A 1 77 ? -7.027 0.732 18.793 1.00 88.75 77 SER A CA 1
ATOM 575 C C . SER A 1 77 ? -7.360 -0.010 17.500 1.00 88.75 77 SER A C 1
ATOM 577 O O . SER A 1 77 ? -6.744 -1.033 17.198 1.00 88.75 77 SER A O 1
ATOM 579 N N . ASN A 1 78 ? -8.267 0.538 16.685 1.00 90.00 78 ASN A N 1
ATOM 580 C CA . ASN A 1 78 ? -8.566 -0.020 15.359 1.00 90.00 78 ASN A CA 1
ATOM 581 C C . ASN A 1 78 ? -7.305 -0.139 14.475 1.00 90.00 78 ASN A C 1
ATOM 583 O O . ASN A 1 78 ? -7.245 -0.986 13.587 1.00 90.00 78 ASN A O 1
ATOM 587 N N . SER A 1 79 ? -6.299 0.712 14.709 1.00 92.81 79 SER A N 1
ATOM 588 C CA . SER A 1 79 ? -5.000 0.668 14.029 1.00 92.81 79 SER A CA 1
ATOM 589 C C . SER A 1 79 ? -4.155 -0.530 14.463 1.00 92.81 79 SER A C 1
ATOM 591 O O . SER A 1 79 ? -3.465 -1.126 13.645 1.00 92.81 79 SER A O 1
ATOM 593 N N . THR A 1 80 ? -4.196 -0.897 15.743 1.00 91.81 80 THR A N 1
ATOM 594 C CA . THR A 1 80 ? -3.490 -2.079 16.252 1.00 91.81 80 THR A CA 1
ATOM 595 C C . THR A 1 80 ? -4.140 -3.348 15.713 1.00 91.81 80 THR A C 1
ATOM 597 O O . THR A 1 80 ? -3.440 -4.188 15.156 1.00 91.81 80 THR A O 1
ATOM 600 N N . SER A 1 81 ? -5.471 -3.442 15.780 1.00 94.00 81 SER A N 1
ATOM 601 C CA . SER A 1 81 ? -6.195 -4.640 15.344 1.00 94.00 81 SER A CA 1
ATOM 602 C C . SER A 1 81 ? -6.049 -4.913 13.844 1.00 94.00 81 SER A C 1
ATOM 604 O O . SER A 1 81 ? -5.842 -6.059 13.446 1.00 94.00 81 SER A O 1
ATOM 606 N N . VAL A 1 82 ? -6.059 -3.872 12.997 1.00 95.75 82 VAL A N 1
ATOM 607 C CA . VAL A 1 82 ? -5.853 -4.059 11.549 1.00 95.75 82 VAL A CA 1
ATOM 608 C C . VAL A 1 82 ? -4.436 -4.549 11.236 1.00 95.75 82 VAL A C 1
ATOM 610 O O . VAL A 1 82 ? -4.259 -5.410 10.375 1.00 95.75 82 VAL A O 1
ATOM 613 N N . LEU A 1 83 ? -3.423 -4.041 11.948 1.00 96.25 83 LEU A N 1
ATOM 614 C CA . LEU A 1 83 ? -2.033 -4.464 11.775 1.00 96.25 83 LEU A CA 1
ATOM 615 C C . LEU A 1 83 ? -1.831 -5.908 12.235 1.00 96.25 83 LEU A C 1
ATOM 617 O O . LEU A 1 83 ? -1.187 -6.678 11.529 1.00 96.25 83 LEU A O 1
ATOM 621 N N . GLU A 1 84 ? -2.398 -6.292 13.378 1.00 94.62 84 GLU A N 1
ATOM 622 C CA . GLU A 1 84 ? -2.355 -7.678 13.857 1.00 94.62 84 GLU A CA 1
ATOM 623 C C . GLU A 1 84 ? -3.059 -8.636 12.892 1.00 94.62 84 GLU A C 1
ATOM 625 O O . GLU A 1 84 ? -2.537 -9.715 12.611 1.00 94.62 84 GLU A O 1
ATOM 630 N N . GLY A 1 85 ? -4.192 -8.219 12.318 1.00 95.12 85 GLY A N 1
ATOM 631 C CA . GLY A 1 85 ? -4.907 -8.984 11.301 1.00 95.12 85 GLY A CA 1
ATOM 632 C C . GLY A 1 85 ? -4.077 -9.226 10.037 1.00 95.12 85 GLY A C 1
ATOM 633 O O . GLY A 1 85 ? -4.008 -10.357 9.557 1.00 95.12 85 GLY A O 1
ATOM 634 N N . PHE A 1 86 ? -3.417 -8.194 9.499 1.00 97.25 86 PHE A N 1
ATOM 635 C CA . PHE A 1 86 ? -2.552 -8.337 8.317 1.00 97.25 86 PHE A CA 1
ATOM 636 C C . PHE A 1 86 ? -1.235 -9.065 8.605 1.00 97.25 86 PHE A C 1
ATOM 638 O O . PHE A 1 86 ? -0.687 -9.708 7.717 1.00 97.25 86 PHE A O 1
ATOM 645 N N . LEU A 1 87 ? -0.709 -8.966 9.827 1.00 96.44 87 LEU A N 1
ATOM 646 C CA . LEU A 1 87 ? 0.576 -9.555 10.220 1.00 96.44 87 LEU A CA 1
ATOM 647 C C . LEU A 1 87 ? 0.410 -10.865 11.000 1.00 96.44 87 LEU A C 1
ATOM 649 O O . LEU A 1 87 ? 1.320 -11.284 11.729 1.00 96.44 87 LEU A O 1
ATOM 653 N N . ASN A 1 88 ? -0.742 -11.523 10.851 1.00 95.75 88 ASN A N 1
ATOM 654 C CA . ASN A 1 88 ? -0.975 -12.822 11.454 1.00 95.75 88 ASN A CA 1
ATOM 655 C C . ASN A 1 88 ? 0.040 -13.839 10.914 1.00 95.75 88 ASN A C 1
ATOM 657 O O . ASN A 1 88 ? 0.288 -13.937 9.715 1.00 95.75 88 ASN A O 1
ATOM 661 N N . LYS A 1 89 ? 0.653 -14.607 11.818 1.00 96.44 89 LYS A N 1
ATOM 662 C CA . LYS A 1 89 ? 1.676 -15.594 11.454 1.00 96.44 89 LYS A CA 1
ATOM 663 C C . LYS A 1 89 ? 1.099 -16.789 10.704 1.00 96.44 89 LYS A C 1
ATOM 665 O O . LYS A 1 89 ? 1.845 -17.439 9.975 1.00 96.44 89 LYS A O 1
ATOM 670 N N . ASP A 1 90 ? -0.173 -17.115 10.930 1.00 95.81 90 ASP A N 1
ATOM 671 C CA . ASP A 1 90 ? -0.875 -18.139 10.163 1.00 95.81 90 ASP A CA 1
ATOM 672 C C . ASP A 1 90 ? -1.575 -17.479 8.963 1.00 95.81 90 ASP A C 1
ATOM 674 O O . ASP A 1 90 ? -2.521 -16.716 9.171 1.00 95.81 90 ASP A O 1
ATOM 678 N N . PRO A 1 91 ? -1.179 -17.792 7.712 1.00 93.75 91 PRO A N 1
ATOM 679 C CA . PRO A 1 91 ? -1.818 -17.237 6.523 1.00 93.75 91 PRO A CA 1
ATOM 680 C C . PRO A 1 91 ? -3.322 -17.513 6.454 1.00 93.75 91 PRO A C 1
ATOM 682 O O . PRO A 1 91 ? -4.047 -16.771 5.810 1.00 93.75 91 PRO A O 1
ATOM 685 N N . LYS A 1 92 ? -3.828 -18.575 7.094 1.00 91.81 92 LYS A N 1
ATOM 686 C CA . LYS A 1 92 ? -5.268 -18.887 7.076 1.00 91.81 92 LYS A CA 1
ATOM 687 C C . LYS A 1 92 ? -6.098 -17.932 7.929 1.00 91.81 92 LYS A C 1
ATOM 689 O O . LYS A 1 92 ? -7.279 -17.753 7.650 1.00 91.81 92 LYS A O 1
ATOM 694 N N . GLU A 1 93 ? -5.471 -17.351 8.945 1.00 91.94 93 GLU A N 1
ATOM 695 C CA . GLU A 1 93 ? -6.073 -16.410 9.892 1.00 91.94 93 GLU A CA 1
ATOM 696 C C . GLU A 1 93 ? -5.670 -14.954 9.580 1.00 91.94 93 GLU A C 1
ATOM 698 O O . GLU A 1 93 ? -6.044 -14.032 10.305 1.00 91.94 93 GLU A O 1
ATOM 703 N N . GLN A 1 94 ? -4.886 -14.735 8.517 1.00 95.88 94 GLN A N 1
ATOM 704 C CA . GLN A 1 94 ? -4.513 -13.410 8.031 1.00 95.88 94 GLN A CA 1
ATOM 705 C C . GLN A 1 94 ? -5.717 -12.737 7.353 1.00 95.88 94 GLN A C 1
ATOM 707 O O . GLN A 1 94 ? -6.421 -13.359 6.554 1.00 95.88 94 GLN A O 1
ATOM 712 N N . LEU A 1 95 ? -5.949 -11.462 7.680 1.00 93.44 95 LEU A N 1
ATOM 713 C CA . LEU A 1 95 ? -7.172 -10.704 7.371 1.00 93.44 95 LEU A CA 1
ATOM 714 C C . LEU A 1 95 ? -7.597 -10.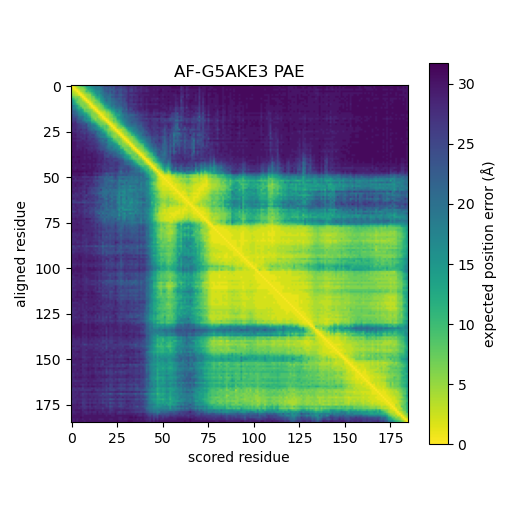743 5.889 1.00 93.44 95 LEU A C 1
ATOM 716 O O . LEU A 1 95 ? -8.786 -10.749 5.585 1.00 93.44 95 LEU A O 1
ATOM 720 N N . ASP A 1 96 ? -6.643 -10.786 4.963 1.00 93.81 96 ASP A N 1
ATOM 721 C CA . ASP A 1 96 ? -6.850 -10.754 3.512 1.00 93.81 96 ASP A CA 1
ATOM 722 C C . ASP A 1 96 ? -6.903 -12.138 2.845 1.00 93.81 96 ASP A C 1
ATOM 724 O O . ASP A 1 96 ? -7.251 -12.252 1.670 1.00 93.81 96 ASP A O 1
ATOM 728 N N . CYS A 1 97 ? -6.578 -13.200 3.578 1.00 93.38 97 CYS A N 1
ATOM 729 C CA . CYS A 1 97 ? -6.294 -14.512 3.000 1.00 93.38 97 CYS A CA 1
ATOM 730 C C . CYS A 1 97 ? -7.477 -15.495 3.054 1.00 93.38 97 CYS A C 1
ATOM 732 O O . CYS A 1 97 ? -7.363 -16.634 2.589 1.00 93.38 97 CYS A O 1
ATOM 734 N N . HIS A 1 98 ? -8.642 -15.087 3.574 1.00 91.81 98 HIS A N 1
ATOM 735 C CA . HIS A 1 98 ? -9.818 -15.959 3.596 1.00 91.81 98 HIS A CA 1
ATOM 736 C C . HIS A 1 98 ? -10.335 -16.235 2.159 1.00 91.81 98 HIS A C 1
ATOM 738 O O . HIS A 1 98 ? -10.735 -15.292 1.469 1.00 91.81 98 HIS A O 1
ATOM 744 N N . PRO A 1 99 ? -10.477 -17.503 1.708 1.00 89.94 99 PRO A N 1
ATOM 745 C CA . PRO A 1 99 ? -10.717 -17.844 0.294 1.00 89.94 99 PRO A CA 1
ATOM 746 C C . PRO A 1 99 ? -11.955 -17.213 -0.356 1.00 89.94 99 PRO A C 1
ATOM 748 O O . PRO A 1 99 ? -11.996 -16.998 -1.563 1.00 89.94 99 PRO A O 1
ATOM 751 N N . HIS A 1 100 ? -12.991 -16.946 0.440 1.00 89.81 100 HIS A N 1
ATOM 752 C CA . HIS A 1 100 ? -14.266 -16.400 -0.040 1.00 89.81 100 HIS A CA 1
ATOM 753 C C . HIS A 1 100 ? -14.576 -15.000 0.488 1.00 89.81 100 HIS A C 1
ATOM 755 O O . HIS A 1 100 ? -15.611 -14.438 0.137 1.00 89.81 100 HIS A O 1
ATOM 761 N N . ARG A 1 101 ? -13.744 -14.470 1.390 1.00 90.94 101 ARG A N 1
ATOM 762 C CA . ARG A 1 101 ? -14.048 -13.226 2.108 1.00 90.94 101 ARG A CA 1
ATOM 763 C C . ARG A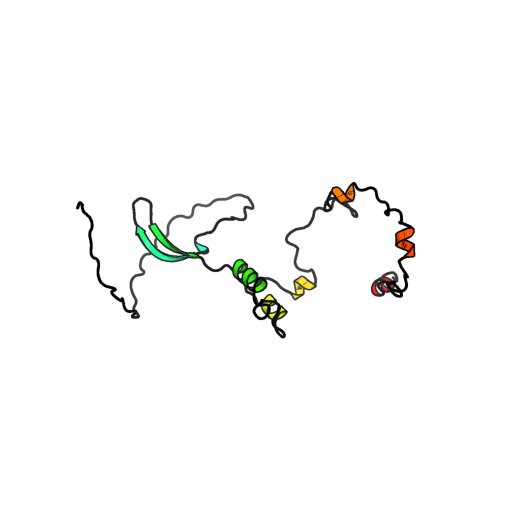 1 101 ? -12.866 -12.285 2.293 1.00 90.94 101 ARG A C 1
ATOM 765 O O . ARG A 1 101 ? -13.125 -11.185 2.740 1.00 90.94 101 ARG A O 1
ATOM 772 N N . GLY A 1 102 ? -11.646 -12.639 1.886 1.00 90.00 102 GLY A N 1
ATOM 773 C CA . GLY A 1 102 ? -10.436 -11.858 2.171 1.00 90.00 102 GLY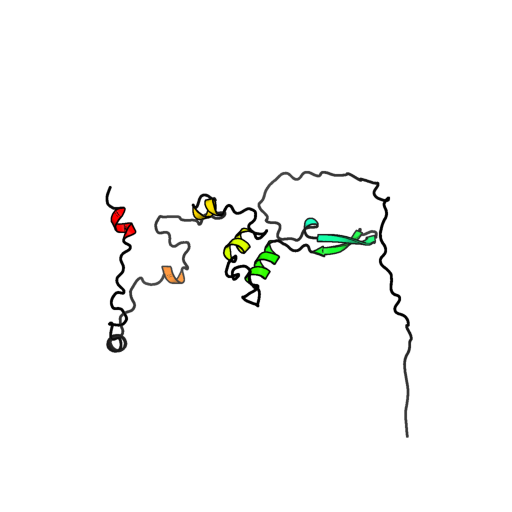 A CA 1
ATOM 774 C C . GLY A 1 102 ? -10.614 -10.352 1.979 1.00 90.00 102 GLY A C 1
ATOM 775 O O . GLY A 1 102 ? -10.552 -9.592 2.938 1.00 90.00 102 GLY A O 1
ATOM 776 N N . PHE A 1 103 ? -10.983 -9.916 0.772 1.00 94.38 103 PHE A N 1
ATOM 777 C CA . PHE A 1 103 ? -11.225 -8.490 0.532 1.00 94.38 103 PHE A CA 1
ATOM 778 C C . PHE A 1 103 ? -12.434 -7.930 1.303 1.00 94.38 103 PHE A C 1
ATOM 780 O O . PHE A 1 103 ? -12.360 -6.838 1.859 1.00 94.38 103 PHE A O 1
ATOM 787 N N . ALA A 1 104 ? -13.532 -8.683 1.402 1.00 95.00 104 ALA A N 1
ATOM 788 C CA . ALA A 1 104 ? -14.717 -8.254 2.145 1.00 95.00 104 ALA A CA 1
ATOM 789 C C . ALA A 1 104 ? -14.450 -8.093 3.655 1.00 95.00 104 ALA A C 1
ATOM 791 O O . ALA A 1 104 ? -15.095 -7.266 4.296 1.00 95.00 104 ALA A O 1
ATOM 792 N N . ASP A 1 105 ? -13.524 -8.869 4.219 1.00 95.06 105 ASP A N 1
ATOM 793 C CA . ASP A 1 105 ? -13.119 -8.796 5.622 1.00 95.06 105 ASP A CA 1
ATOM 794 C C . ASP A 1 105 ? -12.247 -7.549 5.865 1.00 95.06 105 ASP A C 1
ATOM 796 O O . ASP A 1 105 ? -12.456 -6.853 6.859 1.00 95.06 105 ASP A O 1
ATOM 800 N N . ILE A 1 106 ? -11.385 -7.170 4.907 1.00 96.56 106 ILE A N 1
ATOM 801 C CA . ILE A 1 106 ? -10.678 -5.875 4.917 1.00 96.56 106 ILE A CA 1
ATOM 802 C C . ILE A 1 106 ? -11.682 -4.719 4.875 1.00 96.56 106 ILE A C 1
ATOM 804 O O . ILE A 1 106 ? -11.644 -3.842 5.735 1.00 96.56 106 ILE A O 1
ATOM 808 N N . GLN A 1 107 ? -12.610 -4.722 3.910 1.00 95.88 107 GLN A N 1
ATOM 809 C CA . GLN A 1 107 ? -13.573 -3.628 3.735 1.00 95.88 107 GLN A CA 1
ATOM 810 C C . GLN A 1 107 ? -14.454 -3.401 4.969 1.00 95.88 107 GLN A C 1
ATOM 812 O O . GLN A 1 107 ? -14.842 -2.269 5.251 1.00 95.88 107 GLN A O 1
ATOM 817 N N . LYS A 1 108 ? -14.775 -4.473 5.702 1.00 95.38 108 LYS A N 1
ATOM 818 C CA . LYS A 1 108 ? -15.608 -4.432 6.913 1.00 95.38 108 LYS A CA 1
ATOM 819 C C . LYS A 1 108 ? -14.827 -4.132 8.188 1.00 95.38 108 LYS A C 1
ATOM 821 O O . LYS A 1 108 ? -15.451 -3.943 9.232 1.00 95.38 108 LYS A O 1
ATOM 826 N N . HIS A 1 109 ? 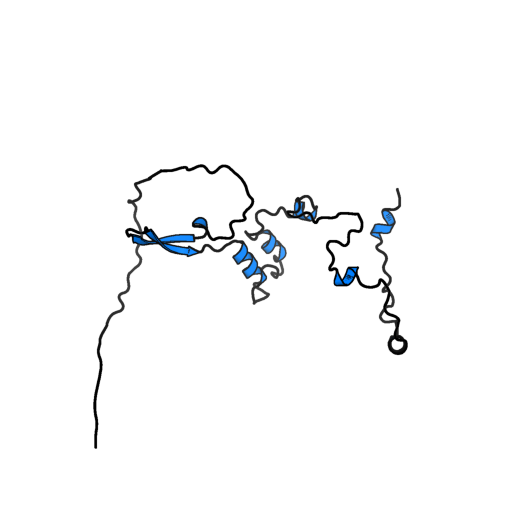-13.497 -4.132 8.143 1.00 96.25 109 HIS A N 1
ATOM 827 C CA . HIS A 1 109 ? -12.693 -3.932 9.337 1.00 96.25 109 HIS A CA 1
ATOM 828 C C . HIS A 1 109 ? -12.934 -2.521 9.921 1.00 96.25 109 HIS A C 1
ATOM 830 O O . HIS A 1 109 ? -12.921 -1.548 9.161 1.00 96.25 109 HIS A O 1
ATOM 836 N N . PRO A 1 110 ? -13.089 -2.356 11.253 1.00 95.38 110 PRO A N 1
ATOM 837 C CA . PRO A 1 110 ? -13.390 -1.061 11.883 1.00 95.38 110 PRO A CA 1
ATOM 838 C C . PRO A 1 110 ? -12.407 0.069 11.549 1.00 95.38 110 PRO A C 1
ATOM 840 O O . PRO A 1 110 ? -12.766 1.243 11.571 1.00 95.38 110 PRO A O 1
ATOM 843 N N . PHE A 1 111 ? -11.162 -0.274 11.213 1.00 96.06 111 PHE A N 1
ATOM 844 C CA . PHE A 1 111 ? -10.165 0.689 10.737 1.00 96.06 111 PHE A CA 1
ATOM 845 C C . PHE A 1 111 ? -10.595 1.410 9.449 1.00 96.06 111 PHE A C 1
ATOM 847 O O . PHE A 1 111 ? -10.384 2.613 9.323 1.00 96.06 111 PHE A O 1
ATOM 854 N N . PHE A 1 112 ? -11.245 0.703 8.521 1.00 96.44 112 PHE A N 1
ATOM 855 C CA . PHE A 1 112 ? -11.679 1.238 7.229 1.00 96.44 112 PHE A CA 1
ATOM 856 C C . PHE A 1 112 ? -13.145 1.700 7.227 1.00 96.44 112 PHE A C 1
ATOM 858 O O . PHE A 1 112 ? -13.695 1.976 6.167 1.00 96.44 112 PHE A O 1
ATOM 865 N N . GLN A 1 113 ? -13.786 1.843 8.393 1.00 94.88 113 GLN A N 1
ATOM 866 C CA . GLN A 1 113 ? -15.213 2.196 8.494 1.00 94.88 113 GLN A CA 1
ATOM 867 C C . GLN A 1 113 ? -15.592 3.530 7.819 1.00 94.88 113 GLN A C 1
ATOM 869 O O . GLN A 1 113 ? -16.747 3.732 7.459 1.00 94.88 113 GLN A O 1
ATOM 874 N N . ASN A 1 114 ? -14.625 4.439 7.657 1.00 94.25 114 ASN A N 1
ATOM 875 C CA . ASN A 1 114 ? -14.811 5.749 7.026 1.00 94.25 114 ASN A CA 1
ATOM 876 C C . ASN A 1 114 ? -14.395 5.764 5.543 1.00 94.25 114 ASN A C 1
ATOM 878 O O . ASN A 1 114 ? -14.313 6.836 4.945 1.00 94.25 114 ASN A O 1
ATOM 882 N N . VAL A 1 115 ? -14.078 4.604 4.961 1.00 96.19 115 VAL A N 1
ATOM 883 C CA . VAL A 1 115 ? -13.693 4.476 3.555 1.00 96.19 115 VAL A CA 1
ATOM 884 C C . VAL A 1 115 ? -14.915 4.109 2.724 1.00 96.19 115 VAL A C 1
ATOM 886 O O . VAL A 1 115 ? -15.468 3.019 2.859 1.00 96.19 115 VAL A O 1
ATOM 889 N N . ASP A 1 116 ? -15.303 5.011 1.826 1.00 96.81 116 ASP A N 1
ATOM 890 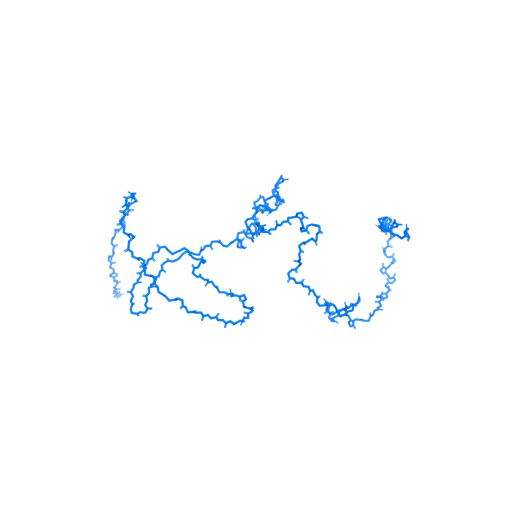C CA . ASP A 1 116 ? -16.184 4.678 0.709 1.00 96.81 116 ASP A CA 1
ATOM 891 C C . ASP A 1 116 ? -15.330 4.090 -0.425 1.00 96.81 116 ASP A C 1
ATOM 893 O O . ASP A 1 116 ? -14.551 4.794 -1.076 1.00 96.81 116 ASP A O 1
ATOM 897 N N . TRP A 1 117 ? -15.426 2.772 -0.606 1.00 96.12 117 TRP A N 1
ATOM 898 C CA . TRP A 1 117 ? -14.585 2.023 -1.539 1.00 96.12 117 TRP A CA 1
ATOM 899 C C . TRP A 1 117 ? -14.909 2.326 -3.005 1.00 96.12 117 TRP A C 1
ATOM 901 O O . TRP A 1 117 ? -13.985 2.390 -3.816 1.00 96.12 117 TRP A O 1
ATOM 911 N N . ASP A 1 118 ? -16.178 2.585 -3.330 1.00 97.38 118 ASP A N 1
ATOM 912 C CA . ASP A 1 118 ? -16.603 2.917 -4.693 1.00 97.38 118 ASP A CA 1
ATOM 913 C C . ASP A 1 118 ? -16.084 4.310 -5.084 1.00 97.38 118 ASP A C 1
ATOM 915 O O . ASP A 1 118 ? -15.529 4.508 -6.169 1.00 97.38 118 ASP A O 1
ATOM 919 N N . MET A 1 119 ? -16.189 5.284 -4.173 1.00 97.44 119 MET A N 1
ATOM 920 C CA . MET A 1 119 ? -15.629 6.623 -4.381 1.00 97.44 119 MET A CA 1
ATOM 921 C C . MET A 1 119 ? -14.098 6.611 -4.430 1.00 97.44 119 MET A C 1
ATOM 923 O O . MET A 1 119 ? -13.502 7.366 -5.206 1.00 97.44 119 MET A O 1
ATOM 927 N N . MET A 1 120 ? -13.448 5.779 -3.611 1.00 96.62 120 MET A N 1
ATOM 928 C CA . MET A 1 120 ? -11.992 5.637 -3.600 1.00 96.62 120 MET A CA 1
ATOM 929 C C . MET A 1 120 ? -11.473 5.058 -4.922 1.00 96.62 120 MET A C 1
ATOM 931 O O . MET A 1 120 ? -10.541 5.621 -5.498 1.00 96.62 120 MET A O 1
ATOM 935 N N . GLU A 1 121 ? -12.097 3.996 -5.443 1.00 96.69 121 GLU A N 1
ATOM 936 C CA . GLU A 1 121 ? -11.738 3.389 -6.734 1.00 96.69 121 GLU A CA 1
ATOM 937 C C . GLU A 1 121 ? -11.911 4.380 -7.896 1.00 96.69 121 GLU A C 1
ATOM 939 O O . GLU A 1 121 ? -11.052 4.491 -8.774 1.00 96.69 121 GLU A O 1
ATOM 944 N N . GLN A 1 122 ? -12.974 5.186 -7.852 1.00 97.81 122 GLN A N 1
ATOM 945 C CA . GLN A 1 122 ? -13.255 6.233 -8.838 1.00 97.81 122 GLN A CA 1
ATOM 946 C C . GLN A 1 122 ? -12.433 7.517 -8.629 1.00 97.81 122 GLN A C 1
ATOM 948 O O . GLN A 1 122 ? -12.650 8.502 -9.337 1.00 97.81 122 GLN A O 1
ATOM 953 N N . LYS A 1 123 ? -11.486 7.528 -7.679 1.00 96.88 123 LYS A N 1
ATOM 954 C CA . LYS A 1 123 ? -10.615 8.673 -7.348 1.00 96.88 123 LYS A CA 1
ATOM 955 C C . LYS A 1 123 ? -11.380 9.948 -6.959 1.00 96.88 123 LYS A C 1
ATOM 957 O O . LYS A 1 123 ? -10.909 11.057 -7.204 1.00 96.88 123 LYS A O 1
ATOM 962 N N . GLN A 1 124 ? -12.555 9.801 -6.349 1.00 97.56 124 GLN A N 1
ATOM 963 C CA . GLN A 1 124 ? -13.387 10.922 -5.891 1.00 97.56 124 GLN A CA 1
ATOM 964 C C . GLN A 1 124 ? -13.038 11.388 -4.472 1.00 97.56 124 GLN A C 1
ATOM 966 O O . GLN A 1 124 ? -13.403 12.494 -4.078 1.00 97.56 124 GLN A O 1
ATOM 971 N N . VAL A 1 125 ? -12.334 10.559 -3.698 1.00 95.81 125 VAL A N 1
ATOM 972 C CA . VAL A 1 125 ? -11.823 10.931 -2.374 1.00 95.81 125 VAL A CA 1
ATOM 973 C C . VAL A 1 125 ? -10.603 11.835 -2.548 1.00 95.81 125 VAL A C 1
ATOM 975 O O . VAL A 1 125 ? -9.628 11.452 -3.195 1.00 95.81 125 VAL A O 1
ATOM 978 N N . GLU A 1 126 ? -10.643 13.037 -1.969 1.00 94.50 126 GLU A N 1
ATOM 979 C CA . GLU A 1 126 ? -9.501 13.951 -2.004 1.00 94.50 126 GLU A CA 1
ATOM 980 C C . GLU A 1 126 ? -8.311 13.343 -1.236 1.00 94.50 126 GLU A C 1
ATOM 982 O O . GLU A 1 126 ? -8.467 12.965 -0.070 1.00 94.50 126 GLU A O 1
ATOM 987 N N . PRO A 1 127 ? -7.117 13.235 -1.850 1.00 95.00 127 PRO A N 1
ATOM 988 C CA . PRO A 1 127 ? -5.965 12.663 -1.173 1.00 95.00 127 PRO A CA 1
ATOM 989 C C . PRO A 1 127 ? -5.525 13.564 -0.007 1.00 95.00 127 PRO A C 1
ATOM 991 O O . PRO A 1 127 ? -5.454 14.785 -0.169 1.00 95.00 127 PRO A O 1
ATOM 994 N N . PRO A 1 128 ? -5.151 12.988 1.151 1.00 95.12 128 PRO A N 1
ATOM 995 C CA . PRO A 1 128 ? -4.747 13.761 2.330 1.00 95.12 128 PRO A CA 1
ATOM 996 C C . PRO A 1 128 ? -3.421 14.510 2.133 1.00 95.12 128 PRO A C 1
ATOM 998 O O . PRO A 1 128 ? -3.108 15.435 2.878 1.00 95.12 128 PRO A O 1
ATOM 1001 N N . PHE A 1 129 ? -2.633 14.111 1.134 1.00 94.06 129 PHE A N 1
ATOM 1002 C CA . PHE A 1 129 ? -1.378 14.743 0.761 1.00 94.06 129 PHE A CA 1
ATOM 1003 C C . PHE A 1 129 ? -1.335 14.945 -0.752 1.00 94.06 129 PHE A C 1
ATOM 1005 O O . PHE A 1 129 ? -1.557 14.009 -1.520 1.00 94.06 129 PHE A O 1
ATOM 1012 N N . LYS A 1 130 ? -1.021 16.171 -1.174 1.00 89.06 130 LYS A N 1
ATOM 1013 C CA . LYS A 1 130 ? -0.746 16.519 -2.569 1.00 89.06 130 LYS A CA 1
ATOM 1014 C C . LYS A 1 130 ? 0.759 16.778 -2.692 1.00 89.06 130 LYS A C 1
ATOM 1016 O O . LYS A 1 130 ? 1.227 17.742 -2.084 1.00 89.06 130 LYS A O 1
ATOM 1021 N N . PRO A 1 131 ? 1.518 15.937 -3.420 1.00 89.69 131 PRO A N 1
ATOM 1022 C CA . PRO A 1 131 ? 2.944 16.159 -3.631 1.00 89.69 131 PRO A CA 1
ATOM 1023 C C . PRO A 1 131 ? 3.208 17.514 -4.288 1.00 89.69 131 PRO A C 1
ATOM 1025 O O . PRO A 1 131 ? 2.458 17.945 -5.168 1.00 89.69 131 PRO A O 1
ATOM 1028 N N . ASN A 1 132 ? 4.296 18.172 -3.890 1.00 84.69 132 ASN A N 1
ATOM 1029 C CA . ASN A 1 132 ? 4.734 19.391 -4.557 1.00 84.69 132 ASN A CA 1
ATOM 1030 C C . ASN A 1 132 ? 5.247 19.021 -5.952 1.00 84.69 132 ASN A C 1
ATOM 1032 O O . ASN A 1 132 ? 6.149 18.195 -6.091 1.00 84.69 132 ASN A O 1
ATOM 1036 N N . THR A 1 133 ? 4.662 19.627 -6.979 1.00 83.00 133 THR A N 1
ATOM 1037 C CA . THR A 1 133 ? 5.119 19.504 -8.364 1.00 83.00 133 THR A CA 1
ATOM 1038 C C . THR A 1 133 ? 5.297 20.915 -8.901 1.00 83.00 133 THR A C 1
ATOM 1040 O O . THR A 1 133 ? 4.352 21.697 -8.971 1.00 83.00 133 THR A O 1
ATOM 1043 N N . SER A 1 134 ? 6.548 21.281 -9.162 1.00 72.50 134 SER A N 1
ATOM 1044 C CA . SER A 1 134 ? 6.924 22.601 -9.672 1.00 72.50 134 SER A CA 1
ATOM 1045 C C . SER A 1 134 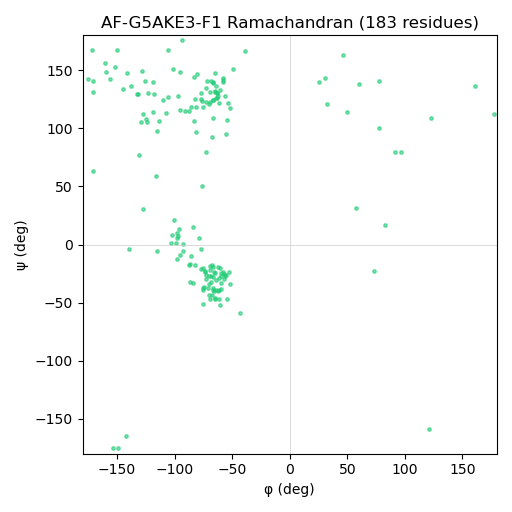? 6.581 22.734 -11.161 1.00 72.50 134 SER A C 1
ATOM 1047 O O . SER A 1 134 ? 6.086 23.776 -11.586 1.00 72.50 134 SER A O 1
ATOM 1049 N N . GLU A 1 135 ? 6.788 21.660 -11.935 1.00 78.81 135 GLU A N 1
ATOM 1050 C CA . GLU A 1 135 ? 6.624 21.601 -13.393 1.00 78.81 135 GLU A CA 1
ATOM 1051 C C . GLU A 1 135 ? 6.207 20.194 -13.880 1.00 78.81 135 GLU A C 1
ATOM 1053 O O . GLU A 1 135 ? 6.288 19.212 -13.141 1.00 78.81 135 GLU A O 1
ATOM 1058 N N . GLN A 1 136 ? 5.782 20.087 -15.148 1.00 76.56 136 GLN A N 1
ATOM 1059 C CA . GLN A 1 136 ? 5.203 18.878 -15.768 1.00 76.56 136 GLN A CA 1
ATOM 1060 C C . GLN A 1 136 ? 6.144 17.653 -15.788 1.00 76.56 136 GLN A C 1
ATOM 1062 O O . GLN A 1 136 ? 5.673 16.523 -15.878 1.00 76.56 136 GLN A O 1
ATOM 1067 N N . PHE A 1 137 ? 7.454 17.876 -15.659 1.00 80.19 137 PHE A N 1
ATOM 1068 C CA . PHE A 1 137 ? 8.492 16.842 -15.574 1.00 80.19 137 PHE A CA 1
ATOM 1069 C C . PHE A 1 137 ? 9.393 17.034 -14.344 1.00 80.19 137 PHE A C 1
ATOM 1071 O O . PHE A 1 137 ? 10.583 16.732 -14.390 1.00 80.19 137 PHE A O 1
ATOM 1078 N N . SER A 1 138 ? 8.845 17.586 -13.256 1.00 84.56 138 SER A N 1
ATOM 1079 C CA . SER A 1 138 ? 9.591 17.784 -12.011 1.00 84.56 138 SER A CA 1
ATOM 1080 C C . SER A 1 138 ? 10.177 16.460 -11.509 1.00 84.56 138 SER A C 1
ATOM 1082 O O . SER A 1 138 ? 9.468 15.464 -11.349 1.00 84.56 138 SER A O 1
ATOM 1084 N N . LEU A 1 139 ? 11.483 16.474 -11.240 1.00 89.19 139 LEU A N 1
ATOM 1085 C CA . LEU A 1 139 ? 12.222 15.353 -10.657 1.00 89.19 139 LEU A CA 1
ATOM 1086 C C . LEU A 1 139 ? 12.400 15.520 -9.138 1.00 89.19 139 LEU A C 1
ATOM 1088 O O . LEU A 1 139 ? 13.135 14.759 -8.519 1.00 89.19 139 LEU A O 1
ATOM 1092 N N . ASP A 1 140 ? 11.714 16.494 -8.526 1.00 89.38 140 ASP A N 1
ATOM 1093 C CA . ASP A 1 140 ? 11.916 16.909 -7.128 1.00 89.38 140 ASP A CA 1
ATOM 1094 C C . ASP A 1 140 ? 11.518 15.824 -6.108 1.00 89.38 140 ASP A C 1
ATOM 1096 O O . ASP A 1 140 ? 11.934 15.866 -4.953 1.00 89.38 140 ASP A O 1
ATOM 1100 N N . ASN A 1 141 ? 10.702 14.853 -6.533 1.00 90.50 141 ASN A N 1
ATOM 1101 C CA . ASN A 1 141 ? 10.269 13.712 -5.720 1.00 90.50 141 ASN A CA 1
ATOM 1102 C C . ASN A 1 141 ? 11.094 12.435 -5.989 1.00 90.50 141 ASN A C 1
ATOM 1104 O O . ASN A 1 141 ? 10.747 11.371 -5.476 1.00 90.50 141 ASN A O 1
ATOM 1108 N N . LEU A 1 142 ? 12.144 12.519 -6.813 1.00 91.12 142 LEU A N 1
ATOM 1109 C CA . LEU A 1 142 ? 13.085 11.429 -7.074 1.00 91.12 142 LEU A CA 1
ATOM 1110 C C . LEU A 1 142 ? 14.375 11.641 -6.278 1.00 91.12 142 LEU A C 1
ATOM 1112 O O . LEU A 1 142 ? 14.769 12.774 -6.001 1.00 91.12 142 LEU A O 1
ATOM 1116 N N . ASP A 1 143 ? 15.048 10.545 -5.930 1.00 93.94 143 ASP A N 1
ATOM 1117 C CA . ASP A 1 143 ? 16.338 10.623 -5.249 1.00 93.94 143 ASP A CA 1
ATOM 1118 C C . ASP A 1 143 ? 17.385 11.305 -6.161 1.00 93.94 143 ASP A C 1
ATOM 1120 O O . ASP A 1 143 ? 17.523 10.914 -7.331 1.00 93.94 143 ASP A O 1
ATOM 1124 N N . PRO A 1 144 ? 18.132 12.311 -5.662 1.00 92.69 144 PRO A N 1
ATOM 1125 C CA . PRO A 1 144 ? 19.242 12.921 -6.382 1.00 92.69 144 PRO A CA 1
ATOM 1126 C C . PRO A 1 144 ? 20.298 11.938 -6.893 1.00 92.69 144 PRO A C 1
ATOM 1128 O O . PRO A 1 144 ? 21.007 12.287 -7.836 1.00 92.69 144 PRO A O 1
ATOM 1131 N N . GLU A 1 145 ? 20.427 10.747 -6.300 1.00 93.69 145 GLU A N 1
ATOM 1132 C CA . GLU A 1 145 ? 21.316 9.694 -6.803 1.00 93.69 145 GLU A CA 1
ATOM 1133 C C . GLU A 1 145 ? 21.019 9.382 -8.277 1.00 93.69 145 GLU A C 1
ATOM 1135 O O . GLU A 1 145 ? 21.930 9.439 -9.093 1.00 93.69 145 GLU A O 1
ATOM 1140 N N . PHE A 1 146 ? 19.748 9.217 -8.656 1.00 91.88 146 PHE A N 1
ATOM 1141 C CA . PHE A 1 146 ? 19.363 8.888 -10.035 1.00 91.88 146 PHE A CA 1
ATOM 1142 C C . PHE A 1 146 ? 19.259 10.110 -10.952 1.00 91.88 146 PHE A C 1
ATOM 1144 O O . PHE A 1 146 ? 19.518 10.018 -12.148 1.00 91.88 146 PHE A O 1
ATOM 1151 N N . THR A 1 147 ? 18.856 11.271 -10.429 1.00 91.81 147 THR A N 1
ATOM 1152 C CA . THR A 1 147 ? 18.660 12.469 -11.273 1.00 91.81 147 THR A CA 1
ATOM 1153 C C . THR A 1 147 ? 19.975 13.146 -11.655 1.00 91.81 147 THR A C 1
ATOM 1155 O O . THR A 1 147 ? 20.027 13.857 -12.658 1.00 91.81 147 THR A O 1
ATOM 1158 N N . ASN A 1 148 ? 21.042 12.899 -10.887 1.00 90.56 148 ASN A N 1
ATOM 1159 C CA . ASN A 1 148 ? 22.396 13.355 -11.196 1.00 90.56 148 ASN A CA 1
ATOM 1160 C C . ASN A 1 148 ? 23.221 12.322 -11.978 1.00 90.56 148 ASN A C 1
ATOM 1162 O O . ASN A 1 148 ? 24.347 12.632 -12.380 1.00 90.56 148 ASN A O 1
ATOM 1166 N N . GLU A 1 149 ? 22.702 11.110 -12.191 1.00 89.62 149 GLU A N 1
ATOM 1167 C CA . GLU A 1 149 ? 23.352 10.135 -13.060 1.00 89.62 149 GLU A CA 1
ATOM 1168 C C . GLU A 1 149 ? 23.384 10.629 -14.509 1.00 89.62 149 GLU A C 1
ATOM 1170 O O . GLU A 1 149 ? 22.502 11.341 -14.997 1.00 89.62 149 GLU A O 1
ATOM 1175 N N . TYR A 1 150 ? 24.441 10.250 -15.227 1.00 87.31 150 TYR A N 1
ATOM 1176 C CA . TYR A 1 150 ? 24.535 10.574 -16.640 1.00 87.31 150 TYR A CA 1
ATOM 1177 C C . TYR A 1 150 ? 23.547 9.709 -17.422 1.00 87.31 150 TYR A C 1
ATOM 1179 O O . TYR A 1 150 ? 23.627 8.483 -17.388 1.00 87.31 150 TYR A O 1
ATOM 1187 N N . PHE A 1 151 ? 22.645 10.356 -18.156 1.00 86.38 151 PHE A N 1
ATOM 1188 C CA . PHE A 1 151 ? 21.574 9.693 -18.891 1.00 86.38 151 PHE A CA 1
ATOM 1189 C C . PHE A 1 151 ? 22.119 8.961 -20.131 1.00 86.38 151 PHE A C 1
ATOM 1191 O O . PHE A 1 151 ? 22.066 9.463 -21.254 1.00 86.38 151 PHE A O 1
ATOM 1198 N N . GLN A 1 152 ? 22.685 7.773 -19.925 1.00 92.81 152 GLN A N 1
ATOM 1199 C CA . GLN A 1 152 ? 23.137 6.881 -20.989 1.00 92.81 152 GLN A CA 1
ATOM 1200 C C . GLN A 1 152 ? 22.834 5.430 -20.647 1.00 92.81 152 GLN A C 1
ATOM 1202 O O . GLN A 1 152 ? 22.899 5.020 -19.490 1.00 92.81 152 GLN A O 1
ATOM 1207 N N . LEU A 1 153 ? 22.561 4.639 -21.682 1.00 93.19 153 LEU A N 1
ATOM 1208 C CA . LEU A 1 153 ? 22.572 3.191 -21.548 1.00 93.19 153 LEU A CA 1
ATOM 1209 C C . LEU A 1 153 ? 24.008 2.733 -21.282 1.00 93.19 153 LEU A C 1
ATOM 1211 O O . LEU A 1 153 ? 24.960 3.255 -21.871 1.00 93.19 153 LEU A O 1
ATOM 1215 N N . ILE A 1 154 ? 24.156 1.758 -20.391 1.00 92.62 154 ILE A N 1
ATOM 1216 C CA . ILE A 1 154 ? 25.442 1.105 -20.154 1.00 92.62 154 ILE A CA 1
ATOM 1217 C C . ILE A 1 154 ? 25.844 0.399 -21.460 1.00 92.62 154 ILE A C 1
ATOM 1219 O O . ILE A 1 154 ? 25.005 -0.298 -22.030 1.00 92.62 154 ILE A O 1
ATOM 1223 N N . PRO A 1 155 ? 27.082 0.578 -21.962 1.00 93.88 155 PRO A N 1
ATOM 1224 C CA . PRO A 1 155 ? 27.533 -0.109 -23.166 1.00 93.88 155 PRO A CA 1
ATOM 1225 C C . PRO A 1 155 ? 27.448 -1.630 -23.026 1.00 93.88 155 PRO A C 1
ATOM 1227 O O . PRO A 1 155 ? 27.788 -2.174 -21.975 1.00 93.88 155 PRO A O 1
ATOM 1230 N N . ASP A 1 156 ? 27.058 -2.302 -24.105 1.00 94.44 156 ASP A N 1
ATOM 1231 C CA . ASP A 1 156 ? 26.891 -3.752 -24.100 1.00 94.44 156 ASP A CA 1
ATOM 1232 C C . ASP A 1 156 ? 28.224 -4.504 -23.959 1.00 94.44 156 ASP A C 1
ATOM 1234 O O . ASP A 1 156 ? 29.229 -4.173 -24.602 1.00 94.44 156 ASP A O 1
ATOM 1238 N N . ASP A 1 157 ? 28.205 -5.591 -23.187 1.00 95.44 157 ASP A N 1
ATOM 1239 C CA . ASP A 1 157 ? 29.277 -6.583 -23.179 1.00 95.44 157 ASP A CA 1
ATOM 1240 C C . ASP A 1 157 ? 29.015 -7.636 -24.266 1.00 95.44 157 ASP A C 1
ATOM 1242 O O . ASP A 1 157 ? 28.047 -8.398 -24.223 1.00 95.44 157 ASP A O 1
ATOM 1246 N N . ASN A 1 158 ? 29.900 -7.683 -25.261 1.00 93.25 158 ASN A N 1
ATOM 1247 C CA . ASN A 1 158 ? 29.752 -8.565 -26.415 1.00 93.25 158 ASN A CA 1
ATOM 1248 C C . ASN A 1 158 ? 29.869 -10.049 -26.056 1.00 93.25 158 ASN A C 1
ATOM 1250 O O . ASN A 1 158 ? 29.316 -10.876 -26.778 1.00 93.25 158 ASN A O 1
ATOM 1254 N N . ASP A 1 159 ? 30.601 -10.399 -24.998 1.00 94.00 159 ASP A N 1
ATOM 1255 C CA . ASP A 1 159 ? 30.737 -11.796 -24.590 1.00 94.00 159 ASP A CA 1
ATOM 1256 C C . ASP A 1 159 ? 29.454 -12.275 -23.905 1.00 94.00 159 ASP A C 1
ATOM 1258 O O . ASP A 1 159 ? 28.975 -13.364 -24.212 1.00 94.00 159 ASP A O 1
ATOM 1262 N N . VAL A 1 160 ? 28.815 -11.410 -23.113 1.00 91.75 160 VAL A N 1
ATOM 1263 C CA . VAL A 1 160 ? 27.492 -11.670 -22.522 1.00 91.75 160 VAL A CA 1
ATOM 1264 C C . VAL A 1 160 ? 26.416 -11.779 -23.604 1.00 91.75 160 VAL A C 1
ATOM 1266 O O . VAL A 1 160 ? 25.642 -12.732 -23.613 1.00 91.75 160 VAL A O 1
ATOM 1269 N N . LEU A 1 161 ? 26.383 -10.846 -24.563 1.00 92.38 161 LEU A N 1
ATOM 1270 C CA . LEU A 1 161 ? 25.373 -10.849 -25.628 1.00 92.38 161 LEU A CA 1
ATOM 1271 C C . LEU A 1 161 ? 25.415 -12.104 -26.511 1.00 92.38 161 LEU A C 1
ATOM 1273 O O . LEU A 1 161 ? 24.390 -12.503 -27.054 1.00 92.38 161 LEU A O 1
ATOM 1277 N N . ARG A 1 162 ? 26.585 -12.728 -26.675 1.00 93.00 162 ARG A N 1
ATOM 1278 C CA . ARG A 1 162 ? 26.742 -13.950 -27.481 1.00 93.00 162 ARG A CA 1
ATOM 1279 C C . ARG A 1 162 ? 26.175 -15.197 -26.813 1.00 93.00 162 ARG A C 1
ATOM 1281 O O . ARG A 1 162 ? 25.886 -16.161 -27.517 1.00 93.00 162 ARG A O 1
ATOM 1288 N N . GLU A 1 163 ? 26.068 -15.202 -25.488 1.00 94.12 163 GLU A N 1
ATOM 1289 C CA . GLU A 1 163 ? 25.509 -16.325 -24.729 1.00 94.12 163 GLU A CA 1
ATOM 1290 C C . GLU A 1 163 ? 23.972 -16.299 -24.698 1.00 94.12 163 GLU A C 1
ATOM 1292 O O . GLU A 1 163 ? 23.343 -17.322 -24.427 1.00 94.12 163 GLU A O 1
ATOM 1297 N N . ILE A 1 164 ? 23.365 -15.153 -25.016 1.00 93.50 164 ILE A N 1
ATOM 1298 C CA . ILE A 1 164 ? 21.914 -14.956 -25.033 1.00 93.50 164 ILE A CA 1
ATOM 1299 C C . ILE A 1 164 ? 21.348 -15.403 -26.392 1.00 93.50 164 ILE A C 1
ATOM 1301 O O . ILE A 1 164 ? 21.659 -14.827 -27.430 1.00 93.50 164 ILE A O 1
ATOM 1305 N N . ASP A 1 165 ? 20.471 -16.413 -26.389 1.00 91.81 165 ASP A N 1
ATOM 1306 C CA . ASP A 1 165 ? 19.825 -16.966 -27.600 1.00 91.81 165 ASP A CA 1
ATOM 1307 C C . ASP A 1 165 ? 18.705 -16.058 -28.152 1.00 91.81 165 ASP A C 1
ATOM 1309 O O . ASP A 1 165 ? 18.300 -16.148 -29.309 1.00 91.81 165 ASP A O 1
ATOM 1313 N N . GLY A 1 166 ? 18.166 -15.156 -27.326 1.00 89.56 166 GLY A N 1
ATOM 1314 C CA . GLY A 1 166 ? 17.152 -14.171 -27.719 1.00 89.56 166 GLY A CA 1
ATOM 1315 C C . GLY A 1 166 ? 15.747 -14.745 -27.951 1.00 89.56 166 GLY A C 1
ATOM 1316 O O . GLY A 1 166 ? 14.760 -14.028 -27.799 1.00 89.56 166 GLY A O 1
ATOM 1317 N N . TYR A 1 167 ? 15.624 -16.042 -28.250 1.00 94.19 167 TYR A N 1
ATOM 1318 C CA . TYR A 1 167 ? 14.339 -16.713 -28.468 1.00 94.19 167 TYR A CA 1
ATOM 1319 C C . TYR A 1 167 ? 13.461 -16.762 -27.206 1.00 94.19 167 TYR A C 1
ATOM 1321 O O . TYR A 1 167 ? 12.237 -16.809 -27.311 1.00 94.19 167 TYR A O 1
ATOM 1329 N N . GLU A 1 168 ? 14.061 -16.684 -26.013 1.00 94.56 168 GLU A N 1
ATOM 1330 C CA . GLU A 1 168 ? 13.329 -16.564 -24.742 1.00 94.56 168 GLU A CA 1
ATOM 1331 C C . GLU A 1 168 ? 12.494 -15.273 -24.639 1.00 94.56 168 GLU A C 1
ATOM 1333 O O . GLU A 1 168 ? 11.535 -15.226 -23.871 1.00 94.56 168 GLU A O 1
ATOM 1338 N N . PHE A 1 169 ? 12.810 -14.260 -25.457 1.00 96.50 169 PHE A N 1
ATOM 1339 C CA . PHE A 1 169 ? 12.089 -12.986 -25.535 1.00 96.50 169 PHE A CA 1
ATOM 1340 C C . PHE A 1 169 ? 11.152 -12.893 -26.750 1.00 96.50 169 PHE A C 1
ATOM 1342 O O . PHE A 1 169 ? 10.602 -11.826 -27.020 1.00 96.50 169 PHE A O 1
ATOM 1349 N N . ALA A 1 170 ? 10.949 -13.976 -27.509 1.00 96.06 170 ALA A N 1
ATOM 1350 C CA . ALA A 1 170 ? 10.038 -13.955 -28.651 1.00 96.06 170 ALA A CA 1
ATOM 1351 C C . ALA A 1 170 ? 8.599 -13.628 -28.200 1.00 96.06 170 ALA A C 1
ATOM 1353 O O . ALA A 1 170 ? 8.016 -14.347 -27.388 1.00 96.06 170 ALA A O 1
ATOM 1354 N N . GLY A 1 171 ? 8.013 -12.557 -28.749 1.00 96.12 171 GLY A N 1
ATOM 1355 C CA . GLY A 1 171 ? 6.685 -12.075 -28.354 1.00 96.12 171 GLY A CA 1
ATOM 1356 C C . GLY A 1 171 ? 6.684 -11.187 -27.107 1.00 96.12 171 GLY A C 1
ATOM 1357 O O . GLY A 1 171 ? 5.628 -10.996 -26.505 1.00 96.12 171 GLY A O 1
ATOM 1358 N N . PHE A 1 172 ? 7.845 -10.658 -26.707 1.00 97.62 172 PHE A N 1
ATOM 1359 C CA . PHE A 1 172 ? 7.954 -9.651 -25.650 1.00 97.62 172 PHE A CA 1
ATOM 1360 C C . PHE A 1 172 ? 7.369 -8.295 -26.071 1.00 97.62 172 PHE A C 1
ATOM 1362 O O . PHE A 1 172 ? 7.005 -7.480 -25.222 1.00 97.62 172 PHE A O 1
ATOM 1369 N N . GLU A 1 173 ? 7.265 -8.036 -27.376 1.00 95.62 173 GLU A N 1
ATOM 1370 C CA . GLU A 1 173 ? 6.709 -6.795 -27.890 1.00 95.62 173 GLU A CA 1
ATOM 1371 C C . GLU A 1 173 ? 5.237 -6.645 -27.491 1.00 95.62 173 GLU A C 1
ATOM 1373 O O . GLU A 1 173 ? 4.389 -7.490 -27.777 1.00 95.62 173 GLU A O 1
ATOM 1378 N N . TYR A 1 174 ? 4.918 -5.515 -26.865 1.00 94.81 174 TYR A N 1
ATOM 1379 C CA . TYR A 1 174 ? 3.568 -5.176 -26.446 1.00 94.81 174 TYR A CA 1
ATOM 1380 C C . TYR A 1 174 ? 3.281 -3.712 -26.755 1.00 94.81 174 TYR A C 1
ATOM 1382 O O . TYR A 1 174 ? 4.095 -2.830 -26.480 1.00 94.81 174 TYR A O 1
ATOM 1390 N N . ILE A 1 175 ? 2.091 -3.447 -27.289 1.00 94.81 175 ILE A N 1
ATOM 1391 C CA . ILE A 1 175 ? 1.548 -2.097 -27.396 1.00 94.81 175 ILE A CA 1
ATOM 1392 C C . ILE A 1 175 ? 0.204 -2.100 -26.682 1.00 94.81 175 ILE A C 1
ATOM 1394 O O . ILE A 1 175 ? -0.635 -2.960 -26.934 1.00 94.81 175 ILE A O 1
ATOM 1398 N N . ASN A 1 176 ? -0.018 -1.136 -25.790 1.00 91.81 176 ASN A N 1
ATOM 1399 C CA . ASN A 1 176 ? -1.312 -1.003 -25.137 1.00 91.81 176 ASN A CA 1
ATOM 1400 C C . ASN A 1 176 ? -2.380 -0.611 -26.170 1.00 91.81 176 ASN A C 1
ATOM 1402 O O . ASN A 1 176 ? -2.408 0.523 -26.647 1.00 91.81 176 ASN A O 1
ATOM 1406 N N . HIS A 1 177 ? -3.277 -1.543 -26.492 1.00 90.88 177 HIS A N 1
ATOM 1407 C CA . HIS A 1 177 ? -4.315 -1.330 -27.500 1.00 90.88 177 HIS A CA 1
ATOM 1408 C C . HIS A 1 177 ? -5.339 -0.260 -27.097 1.00 90.88 177 HIS A C 1
ATOM 1410 O O . HIS A 1 177 ? -5.961 0.323 -27.977 1.00 90.88 177 HIS A O 1
ATOM 1416 N N . LEU A 1 178 ? -5.517 0.026 -25.801 1.00 90.19 178 LEU A N 1
ATOM 1417 C CA . LEU A 1 178 ? -6.470 1.044 -25.343 1.00 90.19 178 LEU A CA 1
ATOM 1418 C C . LEU A 1 178 ? -6.031 2.462 -25.731 1.00 90.19 178 LEU A C 1
ATOM 1420 O O . LEU A 1 178 ? -6.877 3.293 -26.042 1.00 90.19 178 LEU A O 1
ATOM 1424 N N . LEU A 1 179 ? -4.721 2.719 -25.788 1.00 83.00 179 LEU A N 1
ATOM 1425 C CA . LEU A 1 179 ? -4.180 4.029 -26.165 1.00 83.00 179 LEU A CA 1
ATOM 1426 C C . LEU A 1 179 ? -4.312 4.314 -27.669 1.00 83.00 179 LEU A C 1
ATOM 1428 O O . LEU A 1 179 ? -4.363 5.471 -28.067 1.00 83.00 179 LEU A O 1
ATOM 1432 N N . MET A 1 180 ? -4.431 3.280 -28.510 1.00 66.69 180 MET A N 1
ATOM 1433 C CA . MET A 1 180 ? -4.581 3.458 -29.960 1.00 66.69 180 MET A CA 1
ATOM 1434 C C . MET A 1 180 ? -5.931 4.059 -30.372 1.00 66.69 180 MET A C 1
ATOM 1436 O O . MET A 1 180 ? -6.060 4.551 -31.491 1.00 66.69 180 MET A O 1
ATOM 1440 N N . TYR A 1 181 ? -6.939 4.011 -29.498 1.00 67.38 181 TYR A N 1
ATOM 1441 C CA . TYR A 1 181 ? -8.280 4.520 -29.794 1.00 67.38 181 TYR A CA 1
ATOM 1442 C C . TYR A 1 181 ? -8.537 5.935 -29.256 1.00 67.38 181 TYR A C 1
ATOM 1444 O O . TYR A 1 181 ? -9.525 6.544 -29.657 1.00 67.38 181 TYR A O 1
ATOM 1452 N N . GLU A 1 182 ? -7.674 6.476 -28.389 1.00 62.78 182 GLU A N 1
ATOM 1453 C CA . GLU A 1 182 ? -7.858 7.826 -27.829 1.00 62.78 182 GLU A CA 1
ATOM 1454 C C . GLU A 1 182 ? -7.266 8.949 -28.700 1.00 62.78 182 GLU A C 1
ATOM 1456 O O . GLU A 1 182 ? -7.688 10.094 -28.576 1.00 62.78 182 GLU A O 1
ATOM 1461 N N . GLU A 1 183 ? -6.377 8.646 -29.654 1.00 55.31 183 GLU A N 1
ATOM 1462 C CA . GLU A 1 183 ? -5.819 9.643 -30.594 1.00 55.31 183 GLU A CA 1
ATOM 1463 C C . GLU A 1 183 ? -6.709 9.913 -31.831 1.00 55.31 183 GLU A C 1
ATOM 1465 O O . GLU A 1 183 ? -6.266 10.500 -32.818 1.00 55.31 183 GLU A O 1
ATOM 1470 N N . GLY A 1 184 ? -7.977 9.491 -31.800 1.00 52.44 184 GLY A N 1
ATOM 1471 C CA . GLY A 1 184 ? -8.936 9.639 -32.898 1.00 52.44 184 GLY A CA 1
ATOM 1472 C C . GLY A 1 184 ? -10.138 10.526 -32.568 1.00 52.44 184 GLY A C 1
ATOM 1473 O O . GLY A 1 184 ? -11.265 10.040 -32.665 1.00 52.44 184 GLY A O 1
ATOM 1474 N N . VAL A 1 185 ? -9.923 11.798 -32.205 1.00 38.09 185 VAL A N 1
ATOM 1475 C CA . VAL A 1 185 ? -10.958 12.859 -32.226 1.00 38.09 185 VAL A CA 1
ATOM 1476 C C . VAL A 1 185 ? -10.381 14.162 -32.764 1.00 38.09 185 VAL A C 1
ATOM 1478 O O . VAL A 1 185 ? -9.342 14.609 -32.233 1.00 38.09 185 VAL A O 1
#